Protein AF-A0A9P0G4N4-F1 (afdb_monomer)

Mean predicted aligned error: 21.41 Å

Secondary structure (DSSP, 8-state):
------------------------PPPP------PPPP-------------------------------------------------------------------------------------------PPPPP-GGGSHHHHHHHHHHHT--EE-SSSEEPPP---PPPPTT-TT-HHHHS-HHHHHHHHHHHH-TT--HHHHHHHHHHTEEEEE---SS---SS---S--EEEEE----------HHHHHHHHHHHH--SHHHHHHHHHHHHHHHHHHHHHHHHHHHHHHHHHHHHHHHSS--

Radius of gyration: 39.91 Å; Cα contacts (8 Å, |Δi|>4): 96; chains: 1; bounding box: 86×70×111 Å

Structure (mmCIF, N/CA/C/O backbone):
data_AF-A0A9P0G4N4-F1
#
_entry.id   AF-A0A9P0G4N4-F1
#
loop_
_atom_site.group_PDB
_atom_site.id
_atom_site.type_symbol
_atom_site.label_atom_id
_atom_site.label_alt_id
_atom_site.label_comp_id
_atom_site.label_asym_id
_atom_site.label_entity_id
_atom_site.label_seq_id
_atom_site.pdbx_PDB_ins_code
_atom_site.Cartn_x
_atom_site.Cartn_y
_atom_site.Cartn_z
_atom_site.occupancy
_atom_site.B_iso_or_equiv
_atom_site.auth_seq_id
_atom_site.auth_comp_id
_atom_site.auth_asym_id
_atom_site.auth_atom_id
_atom_site.pdbx_PDB_model_num
ATOM 1 N N . MET A 1 1 ? -7.295 -33.731 -65.873 1.00 42.97 1 MET A N 1
ATOM 2 C CA . MET A 1 1 ? -7.275 -33.727 -64.393 1.00 42.97 1 MET A CA 1
ATOM 3 C C .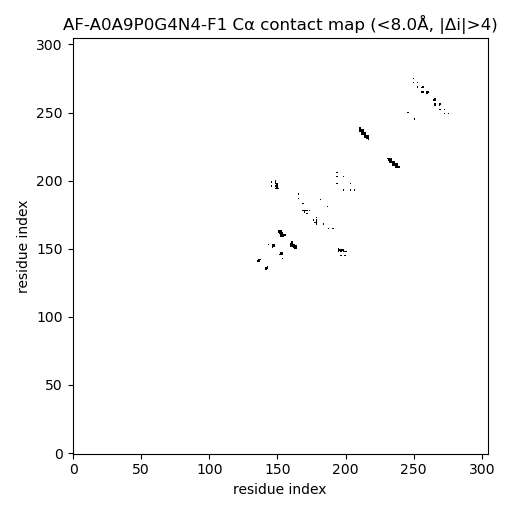 MET A 1 1 ? -7.119 -32.270 -63.968 1.00 42.97 1 MET A C 1
ATOM 5 O O . MET A 1 1 ? -6.022 -31.750 -64.030 1.00 42.97 1 MET A O 1
ATOM 9 N N . GLY A 1 2 ? -8.178 -31.469 -63.896 1.00 42.59 2 GLY A N 1
ATOM 10 C CA . GLY A 1 2 ? -9.185 -31.488 -62.834 1.00 42.59 2 GLY A CA 1
ATOM 11 C C . GLY A 1 2 ? -8.952 -30.258 -61.945 1.00 42.59 2 GLY A C 1
ATOM 12 O O . GLY A 1 2 ? -8.357 -30.377 -60.885 1.00 42.59 2 GLY A O 1
ATOM 13 N N . ILE A 1 3 ? -9.319 -29.072 -62.446 1.00 48.31 3 ILE A N 1
ATOM 14 C CA . ILE A 1 3 ? -9.167 -27.775 -61.767 1.00 48.31 3 ILE A CA 1
ATOM 15 C C . ILE A 1 3 ? -10.376 -27.585 -60.844 1.00 48.31 3 ILE A C 1
ATOM 17 O O . ILE A 1 3 ? -11.493 -27.451 -61.337 1.00 48.31 3 ILE A O 1
ATOM 21 N N . LEU A 1 4 ? -10.160 -27.543 -59.528 1.00 50.97 4 LEU A N 1
ATOM 22 C CA . LEU A 1 4 ? -11.168 -27.143 -58.544 1.00 50.97 4 LEU A CA 1
ATOM 23 C C . LEU A 1 4 ? -10.776 -25.782 -57.957 1.00 50.97 4 LEU A C 1
ATOM 25 O O . LEU A 1 4 ? -9.770 -25.650 -57.266 1.00 50.97 4 LEU A O 1
ATOM 29 N N . LYS A 1 5 ? -11.573 -24.761 -58.285 1.00 54.91 5 LYS A N 1
ATOM 30 C CA . LYS A 1 5 ? -11.596 -23.453 -57.624 1.00 54.91 5 LYS A CA 1
ATOM 31 C C . LYS A 1 5 ? -12.816 -23.443 -56.706 1.00 54.91 5 LYS A C 1
ATOM 33 O O . LYS A 1 5 ? -13.938 -23.440 -57.203 1.00 54.91 5 LYS A O 1
ATOM 38 N N . GLU A 1 6 ? -12.598 -23.440 -55.397 1.00 59.19 6 GLU A N 1
ATOM 39 C CA . GLU A 1 6 ? -13.664 -23.234 -54.415 1.00 59.19 6 GLU A CA 1
ATOM 40 C C . GLU A 1 6 ? -13.929 -21.741 -54.206 1.00 59.19 6 GLU A C 1
ATOM 42 O O . GLU A 1 6 ? -13.018 -20.927 -54.033 1.00 59.19 6 GLU A O 1
ATOM 47 N N . GLN A 1 7 ? -15.213 -21.397 -54.261 1.00 53.31 7 GLN A N 1
ATOM 48 C CA . GLN A 1 7 ? -15.768 -20.070 -54.043 1.00 53.31 7 GLN A CA 1
ATOM 49 C C . GLN A 1 7 ? -16.001 -19.849 -52.542 1.00 53.31 7 GLN A C 1
ATOM 51 O O . GLN A 1 7 ? -16.595 -20.694 -51.878 1.00 53.31 7 GLN A O 1
ATOM 56 N N . LYS A 1 8 ? -15.575 -18.698 -52.006 1.00 54.91 8 LYS A N 1
ATOM 57 C CA . LYS A 1 8 ? -15.989 -18.228 -50.676 1.00 54.91 8 LYS A CA 1
ATOM 58 C C . LYS A 1 8 ? -17.212 -17.329 -50.827 1.00 54.91 8 LYS A C 1
ATOM 60 O O . LYS A 1 8 ? -17.120 -16.243 -51.390 1.00 54.91 8 LYS A O 1
ATOM 65 N N . SER A 1 9 ? -18.339 -17.811 -50.319 1.00 52.75 9 SER A N 1
ATOM 66 C CA . SER A 1 9 ? -19.603 -17.097 -50.190 1.00 52.75 9 SER A CA 1
ATOM 67 C C . SER A 1 9 ? -19.552 -16.068 -49.058 1.00 52.75 9 SER A C 1
ATOM 69 O O . SE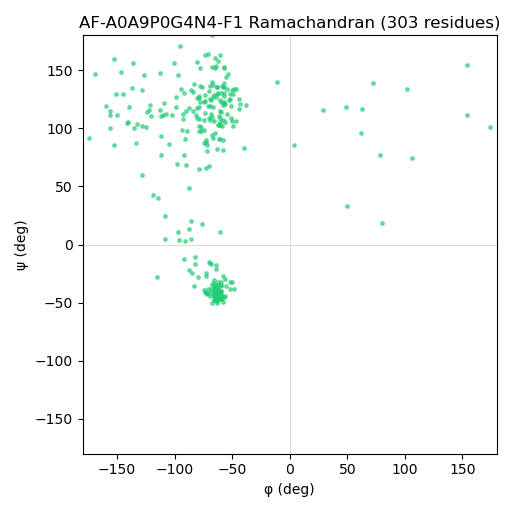R A 1 9 ? -19.208 -16.383 -47.919 1.00 52.75 9 SER A O 1
ATOM 71 N N . THR A 1 10 ? -19.930 -14.841 -49.394 1.00 41.62 10 THR A N 1
ATOM 72 C CA . THR A 1 10 ? -20.219 -13.723 -48.497 1.00 41.62 10 THR A CA 1
ATOM 73 C C . THR A 1 10 ? -21.574 -13.958 -47.824 1.00 41.62 10 THR A C 1
ATOM 75 O O . THR A 1 10 ? -22.572 -14.090 -48.526 1.00 41.62 10 THR A O 1
ATOM 78 N N . SER A 1 11 ? -21.629 -13.989 -46.490 1.00 50.62 11 SER A N 1
ATOM 79 C CA . SER A 1 11 ? -22.897 -13.947 -45.748 1.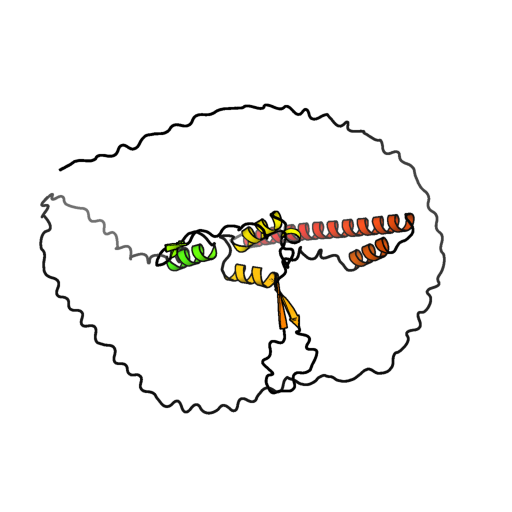00 50.62 11 SER A CA 1
ATOM 80 C C . SER A 1 11 ? -22.989 -12.622 -45.006 1.00 50.62 11 SER A C 1
ATOM 82 O O . SER A 1 11 ? -22.228 -12.356 -44.077 1.00 50.62 11 SER A O 1
ATOM 84 N N . GLN A 1 12 ? -23.903 -11.784 -45.481 1.00 46.53 12 GLN A N 1
ATOM 85 C CA . GLN A 1 12 ? -24.429 -10.615 -44.793 1.00 46.53 12 GLN A CA 1
ATOM 86 C C . GLN A 1 12 ? -25.423 -11.101 -43.734 1.00 46.53 12 GLN A C 1
ATOM 88 O O . GLN A 1 12 ? -26.254 -11.946 -44.048 1.00 46.53 12 GLN A O 1
ATOM 93 N N . ASN A 1 13 ? -25.360 -10.552 -42.522 1.00 53.34 13 ASN A N 1
ATOM 94 C CA . ASN A 1 13 ? -26.476 -10.581 -41.580 1.00 53.34 13 ASN A CA 1
ATOM 95 C C . ASN A 1 13 ? -26.796 -9.135 -41.194 1.00 53.34 13 ASN A C 1
ATOM 97 O O . ASN A 1 13 ? -25.970 -8.442 -40.599 1.00 53.34 13 ASN A O 1
ATOM 101 N N . ASN A 1 14 ? -27.989 -8.711 -41.605 1.00 52.38 14 ASN A N 1
ATOM 102 C CA . ASN A 1 14 ? -28.740 -7.597 -41.044 1.00 52.38 14 ASN A CA 1
ATOM 103 C C . ASN A 1 14 ? -29.449 -8.070 -39.767 1.00 52.38 14 ASN A C 1
ATOM 105 O O . ASN A 1 14 ? -29.676 -9.270 -39.631 1.00 52.38 14 ASN A O 1
ATOM 109 N N . ASP A 1 15 ? -29.770 -7.122 -38.881 1.00 44.75 15 ASP A N 1
ATOM 110 C CA . ASP A 1 15 ? -30.985 -7.016 -38.037 1.00 44.75 15 ASP A CA 1
ATOM 111 C C . ASP A 1 15 ? -30.619 -6.186 -36.788 1.00 44.75 15 ASP A C 1
ATOM 113 O O . ASP A 1 15 ? -29.673 -6.520 -36.081 1.00 44.75 15 ASP A O 1
ATOM 117 N N . LEU A 1 16 ? -31.111 -4.959 -36.571 1.00 45.91 16 LEU A N 1
ATOM 118 C CA . LEU A 1 16 ? -32.474 -4.412 -36.399 1.00 45.91 16 LEU A CA 1
ATOM 119 C C . LEU A 1 16 ? -32.778 -4.137 -34.910 1.00 45.91 16 LEU A C 1
ATOM 121 O O . LEU A 1 16 ? -32.601 -5.004 -34.063 1.00 45.91 16 LEU A O 1
ATOM 125 N N . HIS A 1 17 ? -33.335 -2.937 -34.670 1.00 41.19 17 HIS A N 1
ATOM 126 C CA . HIS A 1 17 ? -34.017 -2.436 -33.458 1.00 41.19 17 HIS A CA 1
ATOM 127 C C . HIS A 1 17 ? -33.148 -2.122 -32.215 1.00 41.19 17 HIS A C 1
ATOM 129 O O . HIS A 1 17 ? -32.238 -2.857 -31.875 1.00 41.19 17 HIS A O 1
ATOM 135 N N . SER A 1 18 ? -33.354 -1.042 -31.449 1.00 47.31 18 SER A N 1
ATOM 136 C CA . SER A 1 18 ? -34.407 -0.012 -31.411 1.00 47.31 18 SER A CA 1
ATOM 137 C C . SER A 1 18 ? -33.986 1.142 -30.486 1.00 47.31 18 SER A C 1
ATOM 139 O O . SER A 1 18 ? -33.361 0.915 -29.453 1.00 47.31 18 SER A O 1
ATOM 141 N N . ASN A 1 19 ? -34.405 2.362 -30.836 1.00 46.66 19 ASN A N 1
ATOM 142 C CA . ASN A 1 19 ? -34.388 3.559 -29.992 1.00 46.66 19 ASN A CA 1
ATOM 143 C C . ASN A 1 19 ? -35.288 3.398 -28.757 1.00 46.66 19 ASN A C 1
ATOM 145 O O . ASN A 1 19 ? -36.449 3.020 -28.907 1.00 46.66 19 ASN A O 1
ATOM 149 N N . ILE A 1 20 ? -34.800 3.798 -27.579 1.00 49.06 20 ILE A N 1
ATOM 150 C CA . ILE A 1 20 ? -35.637 4.170 -26.430 1.00 49.06 20 ILE A CA 1
ATOM 151 C C . ILE A 1 20 ? -35.103 5.490 -25.867 1.00 49.06 20 ILE A C 1
ATOM 153 O O . ILE A 1 20 ? -34.067 5.544 -25.211 1.00 49.06 20 ILE A O 1
ATOM 157 N N . THR A 1 21 ? -35.828 6.562 -26.168 1.00 49.22 21 THR A N 1
ATOM 158 C CA . THR A 1 21 ? -35.802 7.845 -25.462 1.00 49.22 21 THR A CA 1
ATOM 159 C C . THR A 1 21 ? -36.636 7.714 -24.190 1.00 49.22 21 THR A C 1
ATOM 161 O O . THR A 1 21 ? -37.794 7.304 -24.270 1.00 49.22 21 THR A O 1
ATOM 164 N N . GLY A 1 22 ? -36.078 8.079 -23.037 1.00 42.53 22 GLY A N 1
ATOM 165 C CA . GLY A 1 22 ? -36.782 8.083 -21.756 1.00 42.53 22 GLY A CA 1
ATOM 166 C C . GLY A 1 22 ? -36.378 9.292 -20.925 1.00 42.53 22 GLY A C 1
ATOM 167 O O . GLY A 1 22 ? -35.273 9.333 -20.391 1.00 42.53 22 GLY A O 1
ATOM 168 N N . ASN A 1 23 ? -37.286 10.265 -20.871 1.00 48.84 23 ASN A N 1
ATOM 169 C CA . ASN A 1 23 ? -37.286 11.420 -19.980 1.00 48.84 23 ASN A CA 1
ATOM 170 C C . ASN A 1 23 ? -37.195 10.978 -18.515 1.00 48.84 23 ASN A C 1
ATOM 172 O O . ASN A 1 23 ? -37.842 10.003 -18.146 1.00 48.84 23 ASN A O 1
ATOM 176 N N . ASN A 1 24 ? -36.484 11.740 -17.685 1.00 53.00 24 ASN A N 1
ATOM 177 C CA . ASN A 1 24 ? -36.757 11.799 -16.253 1.00 53.00 24 ASN A CA 1
ATOM 178 C C . ASN A 1 24 ? -36.600 13.242 -15.777 1.00 53.00 24 ASN A C 1
ATOM 180 O O . ASN A 1 24 ? -35.494 13.774 -15.671 1.00 53.00 24 ASN A O 1
ATOM 184 N N . ASP A 1 25 ? -37.763 13.838 -15.541 1.00 46.22 25 ASP A N 1
ATOM 185 C CA . ASP A 1 25 ? -37.997 15.077 -14.824 1.00 46.22 25 ASP A CA 1
ATOM 186 C C . ASP A 1 25 ? -37.420 14.995 -13.402 1.00 46.22 25 ASP A C 1
ATOM 188 O O . ASP A 1 25 ? -37.671 14.041 -12.662 1.00 46.22 25 ASP A O 1
ATOM 192 N N . VAL A 1 26 ? -36.646 16.009 -13.017 1.00 54.41 26 VAL A N 1
ATOM 193 C CA . VAL A 1 26 ? -36.155 16.202 -11.648 1.00 54.41 26 VAL A CA 1
ATOM 194 C C . VAL A 1 26 ? -37.065 17.230 -10.972 1.00 54.41 26 VAL A C 1
ATOM 196 O O . VAL A 1 26 ? -37.122 18.363 -11.453 1.00 54.41 26 VAL A O 1
ATOM 199 N N . PRO A 1 27 ? -37.775 16.890 -9.882 1.00 60.56 27 PRO A N 1
ATOM 200 C CA . PRO A 1 27 ? -38.545 17.873 -9.137 1.00 60.56 27 PRO A CA 1
ATOM 201 C C . PRO A 1 27 ? -37.650 18.729 -8.230 1.00 60.56 27 PRO A C 1
ATOM 203 O O . PRO A 1 27 ? -36.755 18.241 -7.536 1.00 60.56 27 PRO A O 1
ATOM 206 N N . GLU A 1 28 ? -37.945 20.026 -8.256 1.00 52.41 28 GLU A N 1
ATOM 207 C CA . GLU A 1 28 ? -37.418 21.088 -7.407 1.00 52.41 28 GLU A CA 1
ATOM 208 C C . GLU A 1 28 ? -37.683 20.795 -5.923 1.00 52.41 28 GLU A C 1
ATOM 210 O O . GLU A 1 28 ? -38.832 20.705 -5.489 1.00 52.41 28 GLU A O 1
ATOM 215 N N . ASN A 1 29 ? -36.620 20.695 -5.120 1.00 51.59 29 ASN A N 1
ATOM 216 C CA . ASN A 1 29 ? -36.743 20.700 -3.666 1.00 51.59 29 ASN A CA 1
ATOM 217 C C . ASN A 1 29 ? -36.585 22.124 -3.132 1.00 51.59 29 ASN A C 1
ATOM 219 O O . ASN A 1 29 ? -35.501 22.708 -3.112 1.00 51.59 29 ASN A O 1
ATOM 223 N N . HIS A 1 30 ? -37.734 22.638 -2.704 1.00 47.22 30 HIS A N 1
ATOM 224 C CA . HIS A 1 30 ? -37.970 23.824 -1.899 1.00 47.22 30 HIS A CA 1
ATOM 225 C C . HIS A 1 30 ? -36.918 24.027 -0.794 1.00 47.22 30 HIS A C 1
ATOM 227 O O . HIS A 1 30 ? -36.786 23.222 0.128 1.00 47.22 30 HIS A O 1
ATOM 233 N N . ILE A 1 31 ? -36.231 25.167 -0.851 1.00 43.56 31 ILE A N 1
ATOM 234 C CA . ILE A 1 31 ? -35.406 25.699 0.235 1.00 43.56 31 ILE A CA 1
ATOM 235 C C . ILE A 1 31 ? -36.355 26.264 1.299 1.00 43.56 31 ILE A C 1
ATOM 237 O O . ILE A 1 31 ? -36.985 27.303 1.095 1.00 43.56 31 ILE A O 1
ATOM 241 N N . PHE A 1 32 ? -36.476 25.572 2.432 1.00 42.81 32 PHE A N 1
ATOM 242 C CA . PHE A 1 32 ? -37.113 26.111 3.631 1.00 42.81 32 PHE A CA 1
ATOM 243 C C . PHE A 1 32 ? -36.101 26.997 4.364 1.00 42.81 32 PHE A C 1
ATOM 245 O O . PHE A 1 32 ? -35.124 26.521 4.938 1.00 42.81 32 PHE A O 1
ATOM 252 N N . VAL A 1 33 ? -36.338 28.306 4.314 1.00 47.03 33 VAL A N 1
ATOM 253 C CA . VAL A 1 33 ? -35.672 29.305 5.151 1.00 47.03 33 VAL A CA 1
ATOM 254 C C . VAL A 1 33 ? -36.343 29.254 6.521 1.00 47.03 33 VAL A C 1
ATOM 256 O O . VAL A 1 33 ? -37.488 29.679 6.660 1.00 47.03 33 VAL A O 1
ATOM 259 N N . ALA A 1 34 ? -35.651 28.716 7.525 1.00 43.19 34 ALA A N 1
ATOM 260 C CA . ALA A 1 34 ? -36.061 28.818 8.919 1.00 43.19 34 ALA A CA 1
ATOM 261 C C . ALA A 1 34 ? -35.127 29.791 9.647 1.00 43.19 34 ALA A C 1
ATOM 263 O O . ALA A 1 34 ? -33.929 29.566 9.803 1.00 43.19 34 ALA A O 1
ATOM 264 N N . THR A 1 35 ? -35.732 30.906 10.030 1.00 48.47 35 THR A N 1
ATOM 265 C CA . THR A 1 35 ? -35.270 31.972 10.915 1.00 48.47 35 THR A CA 1
ATOM 266 C C . THR A 1 35 ? -34.695 31.447 12.233 1.00 48.47 35 THR A C 1
ATOM 268 O O . THR A 1 35 ? -35.361 30.693 12.941 1.00 48.47 35 THR A O 1
ATOM 271 N N . ILE A 1 36 ? -33.491 31.905 12.584 1.00 49.88 36 ILE A N 1
ATOM 272 C CA . ILE A 1 36 ? -32.910 31.788 13.927 1.00 49.88 36 ILE A CA 1
ATOM 273 C C . ILE A 1 36 ? -33.515 32.902 14.787 1.00 49.88 36 ILE A C 1
ATOM 275 O O . ILE A 1 36 ? -33.329 34.078 14.481 1.00 49.88 36 ILE A O 1
ATOM 279 N N . ASN A 1 37 ? -34.238 32.518 15.839 1.00 57.03 37 ASN A N 1
ATOM 280 C CA . ASN A 1 37 ? -34.607 33.402 16.940 1.00 57.03 37 ASN A CA 1
ATOM 281 C C . ASN A 1 37 ? -33.541 33.312 18.036 1.00 57.03 37 ASN A C 1
ATOM 283 O O . ASN A 1 37 ? -33.172 32.221 18.471 1.00 57.03 37 ASN A O 1
ATOM 287 N N . GLU A 1 38 ? -33.091 34.485 18.467 1.00 60.00 38 GLU A N 1
ATOM 288 C CA . GLU A 1 38 ? -32.374 34.750 19.710 1.00 60.00 38 GLU A CA 1
ATOM 289 C C . GLU A 1 38 ? -33.208 34.310 20.916 1.00 60.00 38 GLU A C 1
ATOM 291 O O . GLU A 1 38 ? -34.382 34.662 20.982 1.00 60.00 38 GLU A O 1
ATOM 296 N N . LEU A 1 39 ? -32.588 33.637 21.891 1.00 57.19 39 LEU A N 1
ATOM 297 C CA . LEU A 1 39 ? -32.902 33.817 23.311 1.00 57.19 39 LEU A CA 1
ATOM 298 C C . LEU A 1 39 ? -31.655 33.555 24.175 1.00 57.19 39 LEU A C 1
ATOM 300 O O . LEU A 1 39 ? -31.121 32.452 24.261 1.00 57.19 39 LEU A O 1
ATOM 304 N N . GLU A 1 40 ? -31.221 34.671 24.745 1.00 55.94 40 GLU A N 1
ATOM 305 C CA . GLU A 1 40 ? -30.525 34.958 25.999 1.00 55.94 40 GLU A CA 1
ATOM 306 C C . GLU A 1 40 ? -30.378 33.862 27.081 1.00 55.94 40 GLU A C 1
ATOM 308 O O . GLU A 1 40 ? -31.322 33.173 27.453 1.00 55.94 40 GLU A O 1
ATOM 313 N N . ASN A 1 41 ? -29.170 33.869 27.664 1.00 53.91 41 ASN A N 1
ATOM 314 C CA . ASN A 1 41 ? -28.815 33.862 29.094 1.00 53.91 41 ASN A CA 1
ATOM 315 C C . ASN A 1 41 ? -29.470 32.844 30.049 1.00 53.91 41 ASN A C 1
ATOM 317 O O . ASN A 1 41 ? -30.629 32.979 30.432 1.00 53.91 41 ASN A O 1
ATOM 321 N N . ASN A 1 42 ? -28.632 31.988 30.648 1.00 51.72 42 ASN A N 1
ATOM 322 C CA . ASN A 1 42 ? -28.548 31.937 32.111 1.00 51.72 42 ASN A CA 1
ATOM 323 C C . ASN A 1 42 ? -27.240 31.299 32.599 1.00 51.72 42 ASN A C 1
ATOM 325 O O . ASN A 1 42 ? -26.946 30.135 32.330 1.00 51.72 42 ASN A O 1
ATOM 329 N N . GLU A 1 43 ? -26.480 32.099 33.344 1.00 54.81 43 GLU A N 1
ATOM 330 C CA . GLU A 1 43 ? -25.448 31.667 34.279 1.00 54.81 43 GLU A CA 1
ATOM 331 C C . GLU A 1 43 ? -26.091 30.845 35.402 1.00 54.81 43 GLU A C 1
ATOM 333 O O . GLU A 1 43 ? -27.080 31.280 35.990 1.00 54.81 43 GLU A O 1
ATOM 338 N N . LEU A 1 44 ? -25.490 29.716 35.782 1.00 47.62 44 LEU A N 1
ATOM 339 C CA . LEU A 1 44 ? -25.552 29.279 37.175 1.00 47.62 44 LEU A CA 1
ATOM 340 C C . LEU A 1 44 ? -24.385 28.354 37.522 1.00 47.62 44 LEU A C 1
ATOM 342 O O . LEU A 1 44 ? -24.247 27.244 37.014 1.00 47.62 44 LEU A O 1
ATOM 346 N N . ASN A 1 45 ? -23.554 28.875 38.420 1.00 49.12 45 ASN A N 1
ATOM 347 C CA . ASN A 1 45 ? -22.565 28.157 39.205 1.00 49.12 45 ASN A CA 1
ATOM 348 C C . ASN A 1 45 ? -23.228 27.041 40.025 1.00 49.12 45 ASN A C 1
ATOM 350 O O . ASN A 1 45 ? -24.224 27.296 40.699 1.00 49.12 45 ASN A O 1
ATOM 354 N N . SER A 1 46 ? -22.595 25.870 40.104 1.00 45.97 46 SER A N 1
ATOM 355 C CA . SER A 1 46 ? -22.621 25.079 41.338 1.00 45.97 46 SER A CA 1
ATOM 356 C C . SER A 1 46 ? -21.420 24.140 41.418 1.00 45.97 46 SER A C 1
ATOM 358 O O . SER A 1 46 ? -21.308 23.163 40.678 1.00 45.97 46 SER A O 1
ATOM 360 N N . GLU A 1 47 ? -20.545 24.469 42.360 1.00 49.12 47 GLU A N 1
ATOM 361 C CA . GLU A 1 47 ? -19.547 23.606 42.978 1.00 49.12 47 GLU A CA 1
ATOM 362 C C . GLU A 1 47 ? -20.200 22.340 43.558 1.00 49.12 47 GLU A C 1
ATOM 364 O O . GLU A 1 47 ? -21.191 22.444 44.271 1.00 49.12 47 GLU A O 1
ATOM 369 N N . THR A 1 48 ? -19.617 21.164 43.311 1.00 43.38 48 THR A N 1
ATOM 370 C CA . THR A 1 48 ? -19.616 19.998 44.225 1.00 43.38 48 THR A CA 1
ATOM 371 C C . THR A 1 48 ? -18.399 19.136 43.860 1.00 43.38 48 THR A C 1
ATOM 373 O O . THR A 1 48 ? -18.262 18.668 42.736 1.00 43.38 48 THR A O 1
ATOM 376 N N . SER A 1 49 ? -17.317 19.253 44.630 1.00 41.88 49 SER A N 1
ATOM 377 C CA . SER A 1 49 ? -16.901 18.350 45.716 1.00 41.88 49 SER A CA 1
ATOM 378 C C . SER A 1 49 ? -16.601 16.907 45.287 1.00 41.88 49 SER A C 1
ATOM 380 O O . SER A 1 49 ? -17.483 16.059 45.205 1.00 41.88 49 SER A O 1
ATOM 382 N N . GLU A 1 50 ? -15.307 16.673 45.061 1.00 45.94 50 GLU A N 1
ATOM 383 C CA . GLU A 1 50 ? -14.493 15.602 45.651 1.00 45.94 50 GLU A CA 1
ATOM 384 C C . GLU A 1 50 ? -15.207 14.303 46.052 1.00 45.94 50 GLU A C 1
ATOM 386 O O . GLU A 1 50 ? -15.960 14.262 47.019 1.00 45.94 50 GLU A O 1
ATOM 391 N N . THR A 1 51 ? -14.843 13.199 45.394 1.00 44.31 51 THR A N 1
ATOM 392 C CA . THR A 1 51 ? -14.423 11.950 46.064 1.00 44.31 51 THR A CA 1
ATOM 393 C C . THR A 1 51 ? -13.942 10.936 45.023 1.00 44.31 51 THR A C 1
ATOM 395 O O . THR A 1 51 ? -14.704 10.152 44.468 1.00 44.31 51 THR A O 1
ATOM 398 N N . THR A 1 52 ? -12.639 10.937 44.744 1.00 47.19 52 THR A N 1
ATOM 399 C CA . THR A 1 52 ? -11.988 9.861 43.984 1.00 47.19 52 THR A CA 1
ATOM 400 C C . THR A 1 52 ? -11.759 8.650 44.896 1.00 47.19 52 THR A C 1
ATOM 402 O O . THR A 1 52 ? -11.060 8.794 45.906 1.00 47.19 52 THR A O 1
ATOM 405 N N . PRO A 1 53 ? -12.276 7.450 44.579 1.00 54.50 53 PRO A N 1
ATOM 406 C CA . PRO A 1 53 ? -11.908 6.248 45.308 1.00 54.50 53 PRO A CA 1
ATOM 407 C C . PRO A 1 53 ? -10.465 5.858 44.963 1.00 54.50 53 PRO A C 1
ATOM 409 O O . PRO A 1 53 ? -10.120 5.578 43.816 1.00 54.50 53 PRO A O 1
ATOM 412 N N . VAL A 1 54 ? -9.618 5.846 45.990 1.00 46.78 54 VAL A N 1
ATOM 413 C CA . VAL A 1 54 ? -8.245 5.336 45.958 1.00 46.78 54 VAL A CA 1
ATOM 414 C C . VAL A 1 54 ? -8.287 3.848 45.597 1.00 46.78 54 VAL A C 1
ATOM 416 O O . VAL A 1 54 ? -8.607 3.001 46.434 1.00 46.78 54 VAL A O 1
ATOM 419 N N . LEU A 1 55 ? -7.968 3.521 44.344 1.00 42.78 55 LEU A N 1
ATOM 420 C CA . LEU A 1 55 ? -7.707 2.148 43.921 1.00 42.78 55 LEU A CA 1
ATOM 421 C C . LEU A 1 55 ? -6.419 1.675 44.598 1.00 42.78 55 LEU A C 1
ATOM 423 O O . LEU A 1 55 ? -5.321 2.139 44.291 1.00 42.78 55 LEU A O 1
ATOM 427 N N . LYS A 1 56 ? -6.571 0.749 45.550 1.00 48.69 56 LYS A N 1
ATOM 428 C CA . LYS A 1 56 ? -5.465 -0.006 46.140 1.00 48.69 56 LYS A CA 1
ATOM 429 C C . LYS A 1 56 ? -4.729 -0.750 45.030 1.00 48.69 56 LYS A C 1
ATOM 431 O O . LYS A 1 56 ? -5.226 -1.742 44.502 1.00 48.69 56 LYS A O 1
ATOM 436 N N . LEU A 1 57 ? -3.537 -0.256 44.718 1.00 44.91 57 LEU A N 1
ATOM 437 C CA . LEU A 1 57 ? -2.532 -0.936 43.922 1.00 44.91 57 LEU A CA 1
ATOM 438 C C . LEU A 1 57 ? -2.161 -2.236 44.652 1.00 44.91 57 LEU A C 1
ATOM 440 O O . LEU A 1 57 ? -1.580 -2.213 45.735 1.00 44.91 57 LEU A O 1
ATOM 444 N N . ILE A 1 58 ? -2.585 -3.369 44.099 1.00 50.16 58 ILE A N 1
ATOM 445 C CA . ILE A 1 58 ? -2.168 -4.691 44.563 1.00 50.16 58 ILE A CA 1
ATOM 446 C C . ILE A 1 58 ? -0.769 -4.916 43.990 1.00 50.16 58 ILE A C 1
ATOM 448 O O . ILE A 1 58 ? -0.613 -5.200 42.804 1.00 50.16 58 ILE A O 1
ATOM 452 N N . GLU A 1 59 ? 0.250 -4.743 44.829 1.00 53.09 59 GLU A N 1
ATOM 453 C CA . GLU A 1 59 ? 1.628 -5.126 44.523 1.00 53.09 59 GLU A CA 1
ATOM 454 C C . GLU A 1 59 ? 1.701 -6.653 44.390 1.00 53.09 59 GLU A C 1
ATOM 456 O O . GLU A 1 59 ? 1.612 -7.390 45.374 1.00 53.09 59 GLU A O 1
ATOM 461 N N . LEU A 1 60 ? 1.828 -7.140 43.153 1.00 58.97 60 LEU A N 1
ATOM 462 C CA . LEU A 1 60 ? 2.165 -8.532 42.870 1.00 58.97 60 LEU A CA 1
ATOM 463 C C . LEU A 1 60 ? 3.678 -8.718 43.070 1.00 58.97 60 LEU A C 1
ATOM 465 O O . LEU A 1 60 ? 4.460 -8.096 42.347 1.00 58.97 60 LEU A O 1
ATOM 469 N N . PRO A 1 61 ? 4.124 -9.567 44.011 1.00 54.44 61 PRO A N 1
ATOM 470 C CA . PRO A 1 61 ? 5.541 -9.790 44.226 1.00 54.44 61 PRO A CA 1
ATOM 471 C C . PRO A 1 61 ? 6.109 -10.747 43.169 1.00 54.44 61 PRO A C 1
ATOM 473 O O . PRO A 1 61 ? 5.658 -11.882 43.030 1.00 54.44 61 PRO A O 1
ATOM 476 N N . GLY A 1 62 ? 7.165 -10.298 42.488 1.00 53.03 62 GLY A N 1
ATOM 477 C CA . GLY A 1 62 ? 8.257 -11.160 42.035 1.00 53.03 62 GLY A CA 1
ATOM 478 C C . GLY A 1 62 ? 8.008 -12.014 40.792 1.00 53.03 62 GLY A C 1
ATOM 479 O O . GLY A 1 62 ? 7.906 -13.235 40.883 1.00 53.03 62 GLY A O 1
ATOM 480 N N . ILE A 1 63 ? 8.071 -11.392 39.612 1.00 50.53 63 ILE A N 1
ATOM 481 C CA . ILE A 1 63 ? 8.517 -12.075 38.385 1.00 50.53 63 ILE A CA 1
ATOM 482 C C . ILE A 1 63 ? 9.617 -11.223 37.740 1.00 50.53 63 ILE A C 1
ATOM 484 O O . ILE A 1 63 ? 9.513 -10.764 36.610 1.00 50.53 63 ILE A O 1
ATOM 488 N N . GLU A 1 64 ? 10.695 -11.009 38.488 1.00 56.97 64 GLU A N 1
ATOM 489 C CA . GLU A 1 64 ? 12.007 -10.761 37.896 1.00 56.97 64 GLU A CA 1
ATOM 490 C C . GLU A 1 64 ? 12.662 -12.128 37.711 1.00 56.97 64 GLU A C 1
ATOM 492 O O . GLU A 1 64 ? 13.165 -12.748 38.648 1.00 56.97 64 GLU A O 1
ATOM 497 N N . LYS A 1 65 ? 12.558 -12.657 36.494 1.00 50.41 65 LYS A N 1
ATOM 498 C CA . LYS A 1 65 ? 13.456 -13.701 36.010 1.00 50.41 65 LYS A CA 1
ATOM 499 C C . LYS A 1 65 ? 13.903 -13.313 34.618 1.00 50.41 65 LYS A C 1
ATOM 501 O O . LYS A 1 65 ? 13.269 -13.678 33.631 1.00 50.41 65 LYS A O 1
ATOM 506 N N . ASP A 1 66 ? 14.979 -12.541 34.592 1.00 50.66 66 ASP A N 1
ATOM 507 C CA . ASP A 1 66 ? 16.156 -12.738 33.749 1.00 50.66 66 ASP A CA 1
ATOM 508 C C . ASP A 1 66 ? 16.008 -13.915 32.776 1.00 50.66 66 ASP A C 1
ATOM 510 O O . ASP A 1 66 ? 16.402 -15.052 33.046 1.00 50.66 66 ASP A O 1
ATOM 514 N N . PHE A 1 67 ? 15.409 -13.642 31.623 1.00 48.56 67 PHE A N 1
ATOM 515 C CA . PHE A 1 67 ? 15.468 -14.523 30.462 1.00 48.56 67 PHE A CA 1
ATOM 516 C C . PHE A 1 67 ? 16.141 -13.792 29.305 1.00 48.56 67 PHE A C 1
ATOM 518 O O . PHE A 1 67 ? 15.748 -13.895 28.146 1.00 48.56 67 PHE A O 1
ATOM 525 N N . GLU A 1 68 ? 17.217 -13.074 29.623 1.00 54.41 68 GLU A N 1
ATOM 526 C CA . GLU A 1 68 ? 18.199 -12.624 28.646 1.00 54.41 68 GLU A CA 1
ATOM 527 C C . GLU A 1 68 ? 19.116 -13.812 28.315 1.00 54.41 68 GLU A C 1
ATOM 529 O O . GLU A 1 68 ? 20.295 -13.877 28.658 1.00 54.41 68 GLU A O 1
ATOM 534 N N . ALA A 1 69 ? 18.518 -14.839 27.700 1.00 51.50 69 ALA A N 1
ATOM 535 C CA . ALA A 1 69 ? 19.240 -15.970 27.143 1.00 51.50 69 ALA A CA 1
ATOM 536 C C . ALA A 1 69 ? 19.962 -15.495 25.881 1.00 51.50 69 ALA A C 1
ATOM 538 O O . ALA A 1 69 ? 19.445 -15.516 24.763 1.00 51.50 69 ALA A O 1
ATOM 539 N N . ASP A 1 70 ? 21.176 -15.044 26.145 1.00 49.41 70 ASP A N 1
ATOM 540 C CA . ASP A 1 70 ? 22.274 -14.682 25.276 1.00 49.41 70 ASP A CA 1
ATOM 541 C C . ASP A 1 70 ? 22.440 -15.643 24.075 1.00 49.41 70 ASP A C 1
ATOM 543 O O . ASP A 1 70 ? 23.227 -16.590 24.070 1.00 49.41 70 ASP A O 1
ATOM 547 N N . CYS A 1 71 ? 21.659 -15.411 23.015 1.00 44.22 71 CYS A N 1
ATOM 548 C CA . CYS A 1 71 ? 21.805 -16.074 21.714 1.00 44.22 71 CYS A CA 1
ATOM 549 C C . CYS A 1 71 ? 22.804 -15.337 20.806 1.00 44.22 71 CYS A C 1
ATOM 551 O O . CYS A 1 71 ? 22.851 -15.584 19.601 1.00 44.22 71 CYS A O 1
ATOM 553 N N . ARG A 1 72 ? 23.592 -14.411 21.365 1.00 51.41 72 ARG A N 1
ATOM 554 C CA . ARG A 1 72 ? 24.523 -13.555 20.632 1.00 51.41 72 ARG A CA 1
ATOM 555 C C . ARG A 1 72 ? 25.974 -13.851 20.992 1.00 51.41 72 ARG A C 1
ATOM 557 O O . ARG A 1 72 ? 26.788 -12.940 21.034 1.00 51.41 72 ARG A O 1
ATOM 564 N N . LYS A 1 73 ? 26.347 -15.124 21.153 1.00 48.00 73 LYS A N 1
ATOM 565 C CA . LYS A 1 73 ? 27.766 -15.477 21.022 1.00 48.00 73 LYS A CA 1
ATOM 566 C C . LYS A 1 73 ? 28.156 -15.292 19.553 1.00 48.00 73 LYS A C 1
ATOM 568 O O . LYS A 1 73 ? 27.629 -16.024 18.709 1.00 48.00 73 LYS A O 1
ATOM 573 N N . PRO A 1 74 ? 29.017 -14.316 19.209 1.00 47.78 74 PRO A N 1
ATOM 574 C CA . PRO A 1 74 ? 29.575 -14.242 17.873 1.00 47.78 74 PRO A CA 1
ATOM 575 C C . PRO A 1 74 ? 30.339 -15.545 17.682 1.00 47.78 74 PRO A C 1
ATOM 577 O O . PRO A 1 74 ? 31.178 -15.899 18.510 1.00 47.78 74 PRO A O 1
ATOM 580 N N . TYR A 1 75 ? 30.016 -16.295 16.635 1.00 52.50 75 TYR A N 1
ATOM 581 C CA . TYR A 1 75 ? 30.898 -17.370 16.225 1.00 52.50 75 TYR A CA 1
ATOM 582 C C . TYR A 1 75 ? 32.227 -16.699 15.854 1.00 52.50 75 TYR A C 1
ATOM 584 O O . TYR A 1 75 ? 32.309 -15.910 14.911 1.00 52.50 75 TYR A O 1
ATOM 592 N N . GLU A 1 76 ? 33.255 -16.928 16.664 1.00 53.97 76 GLU A N 1
ATOM 593 C CA . GLU A 1 76 ? 34.623 -16.604 16.300 1.00 53.97 76 GLU A CA 1
ATOM 594 C C . GLU A 1 76 ? 34.957 -17.518 15.122 1.00 53.97 76 GLU A C 1
ATOM 596 O O . GLU A 1 76 ? 35.233 -18.708 15.272 1.00 53.97 76 GLU A O 1
ATOM 601 N N . TYR A 1 77 ? 34.803 -16.988 13.909 1.00 56.09 77 TYR A N 1
ATOM 602 C CA . TYR A 1 77 ? 35.287 -17.652 12.714 1.00 56.09 77 TYR A CA 1
ATOM 603 C C . TYR A 1 77 ? 36.807 -17.643 12.803 1.00 56.09 77 TYR A C 1
ATOM 605 O O . TYR A 1 77 ? 37.455 -16.664 12.425 1.00 56.09 77 TYR A O 1
ATOM 613 N N . GLU A 1 78 ? 37.381 -18.726 13.325 1.00 59.47 78 GLU A N 1
ATOM 614 C CA . GLU A 1 78 ? 38.783 -19.027 13.098 1.00 59.47 78 GLU A CA 1
ATOM 615 C C . GLU A 1 78 ? 39.009 -18.952 11.593 1.00 59.47 78 GLU A C 1
ATOM 617 O O . GLU A 1 78 ? 38.514 -19.765 10.807 1.00 59.47 78 GLU A O 1
ATOM 622 N N . LYS A 1 79 ? 39.717 -17.895 11.199 1.00 50.78 79 LYS A N 1
ATOM 623 C CA . LYS A 1 79 ? 40.119 -17.592 9.838 1.00 50.78 79 LYS A CA 1
ATOM 624 C C . LYS A 1 79 ? 41.039 -18.717 9.380 1.00 50.78 79 LYS A C 1
ATOM 626 O O . LYS A 1 79 ? 42.261 -18.594 9.441 1.00 50.78 79 LYS A O 1
ATOM 631 N N . LYS A 1 80 ? 40.453 -19.835 8.942 1.00 49.19 80 LYS A N 1
ATOM 632 C CA . LYS A 1 80 ? 41.168 -20.881 8.224 1.00 49.19 80 LYS A CA 1
ATOM 633 C C . LYS A 1 80 ? 41.834 -20.189 7.046 1.00 49.19 80 LYS A C 1
ATOM 635 O O . LYS A 1 80 ? 41.162 -19.641 6.173 1.00 49.19 80 LYS A O 1
ATOM 640 N N . LYS A 1 81 ? 43.167 -20.141 7.094 1.00 48.34 81 LYS A N 1
ATOM 641 C CA . LYS A 1 81 ? 44.025 -19.816 5.959 1.00 48.34 81 LYS A CA 1
ATOM 642 C C . LYS A 1 81 ? 43.554 -20.698 4.808 1.00 48.34 81 LYS A C 1
ATOM 644 O O . LYS A 1 81 ? 43.840 -21.891 4.798 1.00 48.34 81 LYS A O 1
ATOM 649 N N . ASN A 1 82 ? 42.800 -20.115 3.881 1.00 44.69 82 ASN A N 1
ATOM 650 C CA . ASN A 1 82 ? 42.616 -20.697 2.567 1.00 44.69 82 ASN A CA 1
ATOM 651 C C . ASN A 1 82 ? 44.007 -20.743 1.947 1.00 44.69 82 ASN A C 1
ATOM 653 O O . ASN A 1 82 ? 44.56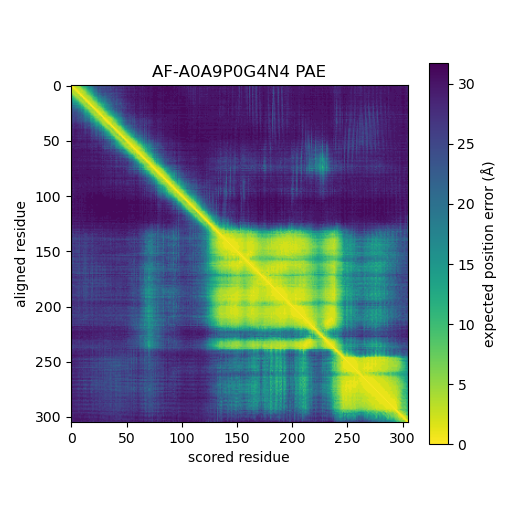5 -19.717 1.560 1.00 44.69 82 ASN A O 1
ATOM 657 N N . TYR A 1 83 ? 44.576 -21.943 1.955 1.00 53.16 83 TYR A N 1
ATOM 658 C CA . TYR A 1 83 ? 45.590 -22.359 1.011 1.00 53.16 83 TYR A CA 1
ATOM 659 C C . TYR A 1 83 ? 44.900 -22.260 -0.354 1.00 53.16 83 TYR A C 1
ATOM 661 O O . TYR A 1 83 ? 44.121 -23.127 -0.740 1.00 53.16 83 TYR A O 1
ATOM 669 N N . PHE A 1 84 ? 45.027 -21.093 -0.980 1.00 48.12 84 PHE A N 1
ATOM 670 C CA . PHE A 1 84 ? 44.646 -20.884 -2.364 1.00 48.12 84 PHE A CA 1
ATOM 671 C C . PHE A 1 84 ? 45.729 -21.619 -3.151 1.00 48.12 84 PHE A C 1
ATOM 673 O O . PHE A 1 84 ? 46.806 -21.082 -3.380 1.00 48.12 84 PHE A O 1
ATOM 680 N N . GLU A 1 85 ? 45.510 -22.911 -3.389 1.00 52.62 85 GLU A N 1
ATOM 681 C CA . GLU A 1 85 ? 46.254 -23.626 -4.417 1.00 52.62 85 GLU A CA 1
ATOM 682 C C . GLU A 1 85 ? 45.933 -22.925 -5.731 1.00 52.62 85 GLU A C 1
ATOM 684 O O . GLU A 1 85 ? 44.777 -22.866 -6.155 1.00 52.62 85 GLU A O 1
ATOM 689 N N . ASP A 1 86 ? 46.965 -22.319 -6.305 1.00 54.56 86 ASP A N 1
ATOM 690 C CA . ASP A 1 86 ? 46.962 -21.692 -7.614 1.00 54.56 86 ASP A CA 1
ATOM 691 C C . ASP A 1 86 ? 46.558 -22.734 -8.669 1.00 54.56 86 ASP A C 1
ATOM 693 O O . ASP A 1 86 ? 47.389 -23.454 -9.222 1.00 54.56 86 ASP A O 1
ATOM 697 N N . SER A 1 87 ? 45.255 -22.844 -8.929 1.00 55.12 87 SER A N 1
ATOM 698 C CA . SER A 1 87 ? 44.745 -23.536 -10.107 1.00 55.12 87 SER A CA 1
ATOM 699 C C . SER A 1 87 ? 44.938 -22.607 -11.301 1.00 55.12 87 SER A C 1
ATOM 701 O O . SER A 1 87 ? 44.162 -21.677 -11.521 1.00 55.12 87 SER A O 1
ATOM 703 N N . ASP A 1 88 ? 46.026 -22.859 -12.020 1.00 63.09 88 ASP A N 1
ATOM 704 C CA . ASP A 1 88 ? 46.404 -22.303 -13.317 1.00 63.09 88 ASP A CA 1
ATOM 705 C C . ASP A 1 88 ? 45.320 -22.585 -14.376 1.00 63.09 88 ASP A C 1
ATOM 707 O O . ASP A 1 88 ? 45.405 -23.529 -15.156 1.00 63.09 88 ASP A O 1
ATOM 711 N N . ASP A 1 89 ? 44.273 -21.757 -14.384 1.00 55.03 89 ASP A N 1
ATOM 712 C CA . ASP A 1 89 ? 43.247 -21.696 -15.433 1.00 55.03 89 ASP A CA 1
ATOM 713 C C . ASP A 1 89 ? 43.683 -20.738 -16.558 1.00 55.03 89 ASP A C 1
ATOM 715 O O . ASP A 1 89 ? 42.933 -19.874 -17.024 1.00 55.03 89 ASP A O 1
ATOM 719 N N . SER A 1 90 ? 44.920 -20.891 -17.041 1.00 62.78 90 SER A N 1
ATOM 720 C CA . SER A 1 90 ? 45.340 -20.323 -18.322 1.00 62.78 90 SER A CA 1
ATOM 721 C C . SER A 1 90 ? 44.706 -21.099 -19.486 1.00 62.78 90 SER A C 1
ATOM 723 O O . SER A 1 90 ? 45.367 -21.726 -20.316 1.00 62.78 90 SER A O 1
ATOM 725 N N . ILE A 1 91 ? 43.375 -21.015 -19.598 1.00 59.69 91 ILE A N 1
ATOM 726 C CA . ILE A 1 91 ? 42.676 -21.297 -20.851 1.00 59.69 91 ILE A CA 1
ATOM 727 C C . ILE A 1 91 ? 43.092 -20.196 -21.824 1.00 59.69 91 ILE A C 1
ATOM 729 O O . ILE A 1 91 ? 42.536 -19.104 -21.873 1.00 59.69 91 ILE A O 1
ATOM 733 N N . ARG A 1 92 ? 44.156 -20.502 -22.562 1.00 58.16 92 ARG A N 1
ATOM 734 C CA . ARG A 1 92 ? 44.646 -19.799 -23.739 1.00 58.16 92 ARG A CA 1
ATOM 735 C C . ARG A 1 92 ? 43.470 -19.508 -24.671 1.00 58.16 92 ARG A C 1
ATOM 737 O O . ARG A 1 92 ? 42.970 -20.420 -25.330 1.00 58.16 92 ARG A O 1
ATOM 744 N N . ASP A 1 93 ? 43.050 -18.246 -24.721 1.00 66.00 93 ASP A N 1
ATOM 745 C CA . ASP A 1 93 ? 42.064 -17.775 -25.690 1.00 66.00 93 ASP A CA 1
ATOM 746 C C . ASP A 1 93 ? 42.515 -18.190 -27.105 1.00 66.00 93 ASP A C 1
ATOM 748 O O . ASP A 1 93 ? 43.655 -17.899 -27.497 1.00 66.00 93 ASP A O 1
ATOM 752 N N . PRO A 1 94 ? 41.677 -18.899 -27.886 1.00 69.50 94 PRO A N 1
ATOM 753 C CA . PRO A 1 94 ? 41.978 -19.185 -29.278 1.00 69.50 94 PRO A CA 1
ATOM 754 C C . PRO A 1 94 ? 42.143 -17.862 -30.019 1.00 69.50 94 PRO A C 1
ATOM 756 O O . PRO A 1 94 ? 41.244 -17.020 -30.023 1.00 69.50 94 PRO A O 1
ATOM 759 N N . ILE A 1 95 ? 43.309 -17.678 -30.633 1.00 63.59 95 ILE A N 1
ATOM 760 C CA . ILE A 1 95 ? 43.608 -16.527 -31.477 1.00 63.59 95 ILE A CA 1
ATOM 761 C C . ILE A 1 95 ? 42.590 -16.564 -32.617 1.00 63.59 95 ILE A C 1
ATOM 763 O O . ILE A 1 95 ? 42.657 -17.433 -33.484 1.00 63.59 95 ILE A O 1
ATOM 767 N N . TYR A 1 96 ? 41.602 -15.673 -32.573 1.00 61.25 96 TYR A N 1
ATOM 768 C CA . TYR A 1 96 ? 40.621 -15.543 -33.640 1.00 61.25 96 TYR A CA 1
ATOM 769 C C . TYR A 1 96 ? 41.326 -14.841 -34.802 1.00 61.25 96 TYR A C 1
ATOM 771 O O . TYR A 1 96 ? 41.364 -13.611 -34.879 1.00 61.25 96 TYR A O 1
ATOM 779 N N . GLU A 1 97 ? 41.980 -15.629 -35.653 1.00 56.88 97 GLU A N 1
ATOM 780 C CA . GLU A 1 97 ? 42.511 -15.146 -36.919 1.00 56.88 97 GLU A CA 1
ATOM 781 C C . GLU A 1 97 ? 41.341 -14.611 -37.742 1.00 56.88 97 GLU A C 1
ATOM 783 O O . GLU A 1 97 ? 40.412 -15.322 -38.125 1.00 56.88 97 GLU A O 1
ATOM 788 N N . ASN A 1 98 ? 41.375 -13.302 -37.953 1.00 52.06 98 ASN A N 1
ATOM 789 C CA . ASN A 1 98 ? 40.461 -12.587 -38.813 1.00 52.06 98 ASN A CA 1
ATOM 790 C C . ASN A 1 98 ? 40.817 -12.949 -40.260 1.00 52.06 98 ASN A C 1
ATOM 792 O O . ASN A 1 98 ? 41.603 -12.239 -40.889 1.00 52.06 98 ASN A O 1
ATOM 796 N N . SER A 1 99 ? 40.278 -14.062 -40.769 1.00 52.50 99 SER A N 1
ATOM 797 C CA . SER A 1 99 ? 40.325 -14.408 -42.191 1.00 52.50 99 SER A CA 1
ATOM 798 C C . SER A 1 99 ? 39.594 -13.315 -42.974 1.00 52.50 99 SER A C 1
ATOM 800 O O . SER A 1 99 ? 38.374 -13.328 -43.117 1.00 52.50 99 SER A O 1
ATOM 802 N N . SER A 1 100 ? 40.353 -12.311 -43.399 1.00 52.53 100 SER A N 1
ATOM 803 C CA . SER A 1 100 ? 39.906 -11.261 -44.307 1.00 52.53 100 SER A CA 1
ATOM 804 C C . SER A 1 100 ? 40.189 -11.734 -45.723 1.00 52.53 100 SER A C 1
ATOM 806 O O . SER A 1 100 ? 41.081 -11.215 -46.380 1.00 52.53 100 SER A O 1
ATOM 808 N N . ASP A 1 101 ? 39.450 -12.754 -46.138 1.00 52.91 101 ASP A N 1
ATOM 809 C CA . ASP A 1 101 ? 39.248 -13.088 -47.539 1.00 52.91 101 ASP A CA 1
ATOM 810 C C . ASP A 1 101 ? 37.777 -12.800 -47.812 1.00 52.91 101 ASP A C 1
ATOM 812 O O . ASP A 1 101 ? 36.915 -13.622 -47.528 1.00 52.91 101 ASP A O 1
ATOM 816 N N . ASP A 1 102 ? 37.493 -11.594 -48.293 1.00 52.12 102 ASP A N 1
ATOM 817 C CA . ASP A 1 102 ? 36.322 -11.379 -49.128 1.00 52.12 102 ASP A CA 1
ATOM 818 C C . ASP A 1 102 ? 36.710 -10.419 -50.245 1.00 52.12 102 ASP A C 1
ATOM 820 O O . ASP A 1 102 ? 37.179 -9.295 -50.037 1.00 52.12 102 ASP A O 1
ATOM 824 N N . GLU A 1 103 ? 36.568 -10.988 -51.431 1.00 54.22 103 GLU A N 1
ATOM 825 C CA . GLU A 1 103 ? 36.996 -10.522 -52.726 1.00 54.22 103 GLU A CA 1
ATOM 826 C C . GLU A 1 103 ? 36.442 -9.153 -53.118 1.00 54.22 103 GLU A C 1
ATOM 828 O O . GLU A 1 103 ? 35.332 -8.729 -52.785 1.00 54.22 103 GLU A O 1
ATOM 833 N N . GLU A 1 104 ? 37.251 -8.510 -53.951 1.00 51.06 104 GLU A N 1
ATOM 834 C CA . GLU A 1 104 ? 36.876 -7.454 -54.869 1.00 51.06 104 GLU A CA 1
ATOM 835 C C . GLU A 1 104 ? 35.560 -7.762 -55.598 1.00 51.06 104 GLU A C 1
ATOM 837 O O . GLU A 1 104 ? 35.464 -8.692 -56.394 1.00 51.06 104 GLU A O 1
ATOM 842 N N . THR A 1 105 ? 34.568 -6.885 -55.441 1.00 45.78 105 THR A N 1
ATOM 843 C CA . THR A 1 105 ? 33.634 -6.613 -56.536 1.00 45.78 105 THR A CA 1
ATOM 844 C C . THR A 1 105 ? 33.547 -5.114 -56.769 1.00 45.78 105 THR A C 1
ATOM 846 O O . THR A 1 105 ? 32.911 -4.342 -56.048 1.00 45.78 105 THR A O 1
ATOM 849 N N . GLU A 1 106 ? 34.250 -4.695 -57.817 1.00 50.53 106 GLU A N 1
ATOM 850 C CA . GLU A 1 106 ? 34.025 -3.433 -58.493 1.00 50.53 106 GLU A CA 1
ATOM 851 C C . GLU A 1 106 ? 32.574 -3.348 -58.983 1.00 50.53 106 GLU A C 1
ATOM 853 O O . GLU A 1 106 ? 32.039 -4.287 -59.568 1.00 50.53 106 GLU A O 1
ATOM 858 N N . THR A 1 107 ? 31.939 -2.195 -58.777 1.00 44.78 107 THR A N 1
ATOM 859 C CA . THR A 1 107 ? 31.260 -1.411 -59.829 1.00 44.78 107 THR A CA 1
ATOM 860 C C . THR A 1 107 ? 30.527 -0.239 -59.180 1.00 44.78 107 THR A C 1
ATOM 862 O O . THR A 1 107 ? 29.430 -0.360 -58.637 1.00 44.78 107 THR A O 1
ATOM 865 N N . ARG A 1 108 ? 31.122 0.955 -59.257 1.00 43.41 108 ARG A N 1
ATOM 866 C CA . ARG A 1 108 ? 30.424 2.208 -58.948 1.00 43.41 108 ARG A CA 1
ATOM 867 C C . ARG A 1 108 ? 30.472 3.106 -60.185 1.00 43.41 108 ARG A C 1
ATOM 869 O O . ARG A 1 108 ? 31.572 3.422 -60.640 1.00 43.41 108 ARG A O 1
ATOM 876 N N . PRO A 1 109 ? 29.326 3.511 -60.762 1.00 52.56 109 PRO A N 1
ATOM 877 C CA . PRO A 1 109 ? 29.333 4.305 -61.977 1.00 52.56 109 PRO A CA 1
ATOM 878 C C . PRO A 1 109 ? 29.850 5.721 -61.708 1.00 52.56 109 PRO A C 1
ATOM 880 O O . PRO A 1 109 ? 29.453 6.417 -60.771 1.00 52.56 109 PRO A O 1
ATOM 883 N N . ARG A 1 110 ? 30.767 6.112 -62.588 1.00 40.59 110 ARG A N 1
ATOM 884 C CA . ARG A 1 110 ? 31.439 7.399 -62.708 1.00 40.59 110 ARG A CA 1
ATOM 885 C C . ARG A 1 110 ? 30.445 8.454 -63.199 1.00 40.59 110 ARG A C 1
ATOM 887 O O . ARG A 1 110 ? 30.061 8.433 -64.362 1.00 40.59 110 ARG A O 1
ATOM 894 N N . ASN A 1 111 ? 30.052 9.387 -62.333 1.00 50.28 111 ASN A N 1
ATOM 895 C CA . ASN A 1 111 ? 29.362 10.604 -62.759 1.00 50.28 111 ASN A CA 1
ATOM 896 C C . ASN A 1 111 ? 30.398 11.717 -62.954 1.00 50.28 111 ASN A C 1
ATOM 898 O O . ASN A 1 111 ? 30.875 12.324 -61.996 1.00 50.28 111 ASN A O 1
ATOM 902 N N . THR A 1 112 ? 30.793 11.928 -64.206 1.00 48.69 112 THR A N 1
ATOM 903 C CA . THR A 1 112 ? 31.549 13.100 -64.641 1.00 48.69 112 THR A CA 1
ATOM 904 C C . THR A 1 112 ? 30.586 14.256 -64.846 1.00 48.69 112 THR A C 1
ATOM 906 O O . THR A 1 112 ? 29.841 14.252 -65.818 1.00 48.69 112 THR A O 1
ATOM 909 N N . ASN A 1 113 ? 30.663 15.271 -63.991 1.00 52.97 113 ASN A N 1
ATOM 910 C CA . ASN A 1 113 ? 30.330 16.629 -64.396 1.00 52.97 113 ASN A CA 1
ATOM 911 C C . ASN A 1 113 ? 31.399 17.574 -63.855 1.00 52.97 113 ASN A C 1
ATOM 913 O O . ASN A 1 113 ? 31.418 17.929 -62.677 1.00 52.97 113 ASN A O 1
ATOM 917 N N . SER A 1 114 ? 32.312 17.928 -64.760 1.00 44.59 114 SER A N 1
ATOM 918 C CA . SER A 1 114 ? 33.175 19.094 -64.657 1.00 44.59 114 SER A CA 1
ATOM 919 C C . SER A 1 114 ? 32.316 20.349 -64.745 1.00 44.59 114 SER A C 1
ATOM 921 O O . SER A 1 114 ? 31.557 20.529 -65.693 1.00 44.59 114 SER A O 1
ATOM 923 N N . GLY A 1 115 ? 32.473 21.223 -63.762 1.00 41.88 115 GLY A N 1
ATOM 924 C CA . GLY A 1 115 ? 31.937 22.572 -63.761 1.00 41.88 115 GLY A CA 1
ATOM 925 C C . GLY A 1 115 ? 32.835 23.420 -62.882 1.00 41.88 115 GLY A C 1
ATOM 926 O O . GLY A 1 115 ? 32.603 23.538 -61.682 1.00 41.88 115 GLY A O 1
ATOM 927 N N . ASP A 1 116 ? 33.899 23.943 -63.483 1.00 49.47 116 ASP A N 1
ATOM 928 C CA . ASP A 1 116 ? 34.760 24.957 -62.893 1.00 49.47 116 ASP A CA 1
ATOM 929 C C . ASP A 1 116 ? 33.930 26.187 -62.508 1.00 49.47 116 ASP A C 1
ATOM 931 O O . ASP A 1 116 ? 33.340 26.838 -63.370 1.00 49.47 116 ASP A O 1
ATOM 935 N N . ASN A 1 117 ? 33.941 26.568 -61.228 1.00 52.53 117 ASN A N 1
ATOM 936 C CA . ASN A 1 117 ? 33.899 27.986 -60.891 1.00 52.53 117 ASN A CA 1
ATOM 937 C C . ASN A 1 117 ? 34.604 28.298 -59.564 1.00 52.53 117 ASN A C 1
ATOM 939 O O . ASN A 1 117 ? 34.419 27.639 -58.542 1.00 52.53 117 ASN A O 1
ATOM 943 N N . LYS A 1 118 ? 35.486 29.295 -59.650 1.00 45.38 118 LYS A N 1
ATOM 944 C CA . LYS A 1 118 ? 36.488 29.721 -58.667 1.00 45.38 118 LYS A CA 1
ATOM 945 C C . LYS A 1 118 ? 35.881 30.547 -57.523 1.00 45.38 118 LYS A C 1
ATOM 947 O O . LYS A 1 118 ? 34.993 31.346 -57.773 1.00 45.38 118 LYS A O 1
ATOM 952 N N . TYR A 1 119 ? 36.544 30.472 -56.356 1.00 43.25 119 TYR A N 1
ATOM 953 C CA . TYR A 1 119 ? 36.700 31.533 -55.331 1.00 43.25 119 TYR A CA 1
ATOM 954 C C . TYR A 1 119 ? 35.398 32.034 -54.658 1.00 43.25 119 TYR A C 1
ATOM 956 O O . TYR A 1 119 ? 34.550 32.628 -55.296 1.00 43.25 119 TYR A O 1
ATOM 964 N N . GLN A 1 120 ? 35.172 31.884 -53.351 1.00 44.62 120 GLN A N 1
ATOM 965 C CA . GLN A 1 120 ? 36.007 32.336 -52.235 1.00 44.62 120 GLN A CA 1
ATOM 966 C C . GLN A 1 120 ? 35.949 31.320 -51.082 1.00 44.62 120 GLN A C 1
ATOM 968 O O . GLN A 1 120 ? 34.876 30.910 -50.645 1.00 44.62 120 GLN A O 1
ATOM 973 N N . LYS A 1 121 ? 37.113 30.901 -50.577 1.00 49.69 121 LYS A N 1
ATOM 974 C CA . LYS A 1 121 ? 37.215 30.011 -49.418 1.00 49.69 121 LYS A CA 1
ATOM 975 C C . LYS A 1 121 ? 37.309 30.879 -48.167 1.00 49.69 121 LYS A C 1
ATOM 977 O O . LYS A 1 121 ? 38.403 31.275 -47.773 1.00 49.69 121 LYS A O 1
ATOM 982 N N . GLU A 1 122 ? 36.167 31.194 -47.562 1.00 60.06 122 GLU A N 1
ATOM 983 C CA . GLU A 1 122 ? 36.152 31.665 -46.180 1.00 60.06 122 GLU A CA 1
ATOM 984 C C . GLU A 1 122 ? 36.823 30.594 -45.315 1.00 60.06 122 GLU A C 1
ATOM 986 O O . GLU A 1 122 ? 36.439 29.420 -45.321 1.00 60.06 122 GLU A O 1
ATOM 991 N N . VAL A 1 123 ? 37.876 30.984 -44.600 1.00 57.56 123 VAL A N 1
ATOM 992 C CA . VAL A 1 123 ? 38.547 30.126 -43.626 1.00 57.56 123 VAL A CA 1
ATOM 993 C C . VAL A 1 123 ? 37.610 29.987 -42.429 1.00 57.56 123 VAL A C 1
ATOM 995 O O . VAL A 1 123 ? 37.753 30.659 -41.412 1.00 57.56 123 VAL A O 1
ATOM 998 N N . THR A 1 124 ? 36.618 29.103 -42.540 1.00 57.72 124 THR A N 1
ATOM 999 C CA . THR A 1 124 ? 35.925 28.598 -41.362 1.00 57.72 124 THR A CA 1
ATOM 1000 C C . THR A 1 124 ? 36.931 27.722 -40.634 1.00 57.72 124 THR A C 1
ATOM 1002 O O . THR A 1 124 ? 37.276 26.634 -41.104 1.00 57.72 124 THR A O 1
ATOM 1005 N N . THR A 1 125 ? 37.442 28.203 -39.505 1.00 60.34 125 THR A N 1
ATOM 1006 C CA . THR A 1 125 ? 38.205 27.367 -38.580 1.00 60.34 125 THR A CA 1
ATOM 1007 C C . THR A 1 125 ? 37.419 26.071 -38.338 1.00 60.34 125 THR A C 1
ATOM 1009 O O . THR A 1 125 ? 36.194 26.123 -38.166 1.00 60.34 125 THR A O 1
ATOM 1012 N N . PRO A 1 126 ? 38.059 24.887 -38.393 1.00 63.34 126 PRO A N 1
ATOM 1013 C CA . PRO A 1 126 ? 37.354 23.628 -38.218 1.00 63.34 126 PRO A CA 1
ATOM 1014 C C . PRO A 1 126 ? 36.758 23.619 -36.812 1.00 63.34 126 PRO A C 1
ATOM 1016 O O . PRO A 1 126 ? 37.470 23.440 -35.824 1.00 63.34 126 PRO A O 1
ATOM 1019 N N . LYS A 1 127 ? 35.443 23.858 -36.710 1.00 65.56 127 LYS A N 1
ATOM 1020 C CA . LYS A 1 127 ? 34.696 23.735 -35.457 1.00 65.56 127 LYS A CA 1
ATOM 1021 C C . LYS A 1 127 ? 34.934 22.314 -34.963 1.00 65.56 127 LYS A C 1
ATOM 1023 O O . LYS A 1 127 ? 34.411 21.365 -35.547 1.00 65.56 127 LYS A O 1
ATOM 1028 N N . GLY A 1 128 ? 35.771 22.176 -33.932 1.00 68.00 128 GLY A N 1
ATOM 1029 C CA . GLY A 1 128 ? 36.107 20.887 -33.340 1.00 68.00 128 GLY A CA 1
ATOM 1030 C C . GLY A 1 128 ? 34.828 20.090 -33.111 1.00 68.00 128 GLY A C 1
ATOM 1031 O O . GLY A 1 128 ? 33.826 20.652 -32.658 1.00 68.00 128 GLY A O 1
ATOM 1032 N N . LYS A 1 129 ? 34.831 18.807 -33.496 1.00 73.81 129 LYS A N 1
ATOM 1033 C CA . LYS A 1 129 ? 33.664 17.926 -33.365 1.00 73.81 129 LYS A CA 1
ATOM 1034 C C . LYS A 1 129 ? 33.144 18.035 -31.932 1.00 73.81 129 LYS A C 1
ATOM 1036 O O . LYS A 1 129 ? 33.776 17.532 -31.004 1.00 73.81 129 LYS A O 1
ATOM 1041 N N . LYS A 1 130 ? 32.008 18.716 -31.743 1.00 75.50 130 LYS A N 1
ATOM 1042 C CA . LYS A 1 130 ? 31.354 18.798 -30.436 1.00 75.50 130 LYS A CA 1
ATOM 1043 C C . LYS A 1 130 ? 31.105 17.363 -29.987 1.00 75.50 130 LYS A C 1
ATOM 1045 O O . LYS A 1 130 ? 30.446 16.604 -30.701 1.00 75.50 130 LYS A O 1
ATOM 1050 N N . LYS A 1 131 ? 31.664 16.977 -28.836 1.00 80.06 131 LYS A N 1
ATOM 1051 C CA . LYS A 1 131 ? 31.388 15.668 -28.237 1.00 80.06 131 LYS A CA 1
ATOM 1052 C C . LYS A 1 131 ? 29.869 15.528 -28.136 1.00 80.06 131 LYS A C 1
ATOM 1054 O O . LYS A 1 131 ? 29.202 16.409 -27.590 1.00 80.06 131 LYS A O 1
ATOM 1059 N N . ARG A 1 132 ? 29.315 14.458 -28.713 1.00 80.75 132 ARG A N 1
ATOM 1060 C CA . ARG A 1 132 ? 27.881 14.167 -28.607 1.00 80.75 132 ARG A CA 1
ATOM 1061 C C . ARG A 1 132 ? 27.531 14.061 -27.124 1.00 80.75 132 ARG A C 1
ATOM 1063 O O . ARG A 1 132 ? 28.193 13.325 -26.392 1.00 80.75 132 ARG A O 1
ATOM 1070 N N . ARG A 1 133 ? 26.516 14.805 -26.679 1.00 84.25 133 ARG A N 1
ATOM 1071 C CA . ARG A 1 133 ? 25.976 14.646 -25.324 1.00 84.25 133 ARG A CA 1
ATOM 1072 C C . ARG A 1 133 ? 25.414 13.228 -25.209 1.00 84.25 133 ARG A C 1
ATOM 1074 O O . ARG A 1 133 ? 24.681 12.791 -26.095 1.00 84.25 133 ARG A O 1
ATOM 1081 N N . LYS A 1 134 ? 25.784 12.500 -24.153 1.00 90.44 134 LYS A N 1
ATOM 1082 C CA . LYS A 1 134 ? 25.216 11.176 -23.875 1.00 90.44 134 LYS A CA 1
ATOM 1083 C C . LYS A 1 134 ? 23.751 11.360 -23.477 1.00 90.44 134 LYS A C 1
ATOM 1085 O O . LYS A 1 134 ? 23.459 12.124 -22.566 1.00 90.44 134 LYS A O 1
ATOM 1090 N N . GLN A 1 135 ? 22.845 10.691 -24.183 1.00 89.56 135 GLN A N 1
ATOM 1091 C CA . GLN A 1 135 ? 21.420 10.652 -23.855 1.00 89.56 135 GLN A CA 1
ATOM 1092 C C . GLN A 1 135 ? 21.101 9.286 -23.247 1.00 89.56 135 GLN A C 1
ATOM 1094 O O . GLN A 1 135 ? 20.746 8.357 -23.967 1.00 89.56 135 GLN A O 1
ATOM 1099 N N . GLU A 1 136 ? 21.281 9.150 -21.935 1.00 91.75 136 GLU A N 1
ATOM 1100 C CA . GLU A 1 136 ? 21.152 7.855 -21.250 1.00 91.75 136 GLU A CA 1
ATOM 1101 C C . GLU A 1 136 ? 19.718 7.320 -21.269 1.00 91.75 136 GLU A C 1
ATOM 1103 O O . GLU A 1 136 ? 19.511 6.117 -21.398 1.00 91.75 136 GLU A O 1
ATOM 1108 N N . ALA A 1 137 ? 18.720 8.208 -21.231 1.00 87.44 137 ALA A N 1
ATOM 1109 C CA . ALA A 1 137 ? 17.308 7.839 -21.339 1.00 87.44 137 ALA A CA 1
ATOM 1110 C C . ALA A 1 137 ? 16.984 7.121 -22.662 1.00 87.44 137 ALA A C 1
ATOM 1112 O O . ALA A 1 137 ? 16.168 6.208 -22.687 1.00 87.44 137 ALA A O 1
ATOM 1113 N N . ASN A 1 138 ? 17.686 7.478 -23.741 1.00 91.69 138 ASN A N 1
ATOM 1114 C CA . ASN A 1 138 ? 17.471 6.919 -25.077 1.00 91.69 138 ASN A CA 1
ATOM 1115 C C . ASN A 1 138 ? 18.342 5.688 -25.355 1.00 91.69 138 ASN A C 1
ATOM 1117 O O . ASN A 1 138 ? 18.339 5.149 -26.464 1.00 91.69 138 ASN A O 1
ATOM 1121 N N . TRP A 1 139 ? 19.127 5.227 -24.378 1.00 94.31 139 TRP A N 1
ATOM 1122 C CA . TRP A 1 139 ? 19.855 3.976 -24.533 1.00 94.31 139 TRP A CA 1
ATOM 1123 C C . TRP A 1 139 ? 18.863 2.824 -24.611 1.00 94.31 139 TRP A C 1
ATOM 1125 O O . TRP A 1 139 ? 18.025 2.667 -23.728 1.00 94.31 139 TRP A O 1
ATOM 1135 N N . LYS A 1 140 ? 19.001 1.974 -25.636 1.00 93.94 140 LYS A N 1
ATOM 1136 C CA . LYS A 1 140 ? 18.106 0.827 -25.876 1.00 93.94 140 LYS A CA 1
ATOM 1137 C C . LYS A 1 140 ? 17.881 -0.024 -24.620 1.00 93.94 140 LYS A C 1
ATOM 1139 O O . LYS A 1 140 ? 16.769 -0.465 -24.374 1.00 93.94 140 LYS A O 1
ATOM 1144 N N . ILE A 1 141 ? 18.923 -0.208 -23.805 1.00 93.50 141 ILE A N 1
ATOM 1145 C CA . ILE A 1 141 ? 18.850 -0.947 -22.535 1.00 93.50 141 ILE A CA 1
ATOM 1146 C C . ILE A 1 141 ? 17.935 -0.245 -21.526 1.00 93.50 141 ILE A C 1
ATOM 1148 O O . ILE A 1 141 ? 17.148 -0.909 -20.860 1.00 93.50 141 ILE A O 1
ATOM 1152 N N . ASN A 1 142 ? 18.035 1.076 -21.400 1.00 93.50 142 ASN A N 1
ATOM 1153 C CA . ASN A 1 142 ? 17.248 1.846 -20.440 1.00 93.50 142 ASN A CA 1
ATOM 1154 C C . ASN A 1 142 ? 15.790 1.957 -20.886 1.00 93.50 142 ASN A C 1
ATOM 1156 O O . ASN A 1 142 ? 14.903 1.740 -20.067 1.00 93.50 142 ASN A O 1
ATOM 1160 N N . VAL A 1 143 ? 15.551 2.171 -22.184 1.00 92.31 143 VAL A N 1
ATOM 1161 C CA . VAL A 1 143 ? 14.209 2.115 -22.782 1.00 92.31 143 VAL A CA 1
ATOM 1162 C C . VAL A 1 143 ? 13.577 0.744 -22.535 1.00 92.31 143 VAL A C 1
ATOM 1164 O O . VAL A 1 143 ? 12.481 0.661 -21.997 1.00 92.31 143 VAL A O 1
ATOM 1167 N N . GLN A 1 144 ? 14.296 -0.348 -22.817 1.00 92.88 144 GLN A N 1
ATOM 1168 C CA . GLN A 1 144 ? 13.788 -1.699 -22.574 1.00 92.88 144 GLN A CA 1
ATOM 1169 C C . GLN A 1 144 ? 13.503 -1.952 -21.087 1.00 92.88 144 GLN A C 1
ATOM 1171 O O . GLN A 1 144 ? 12.476 -2.531 -20.750 1.00 92.88 144 GLN A O 1
ATOM 1176 N N . LYS A 1 145 ? 14.397 -1.525 -20.184 1.00 92.56 145 LYS A N 1
ATOM 1177 C CA . LYS A 1 145 ? 14.178 -1.641 -18.733 1.00 92.56 145 LYS A CA 1
ATOM 1178 C C . LYS A 1 145 ? 12.942 -0.868 -18.290 1.00 92.56 145 LYS A C 1
ATOM 1180 O O . LYS A 1 145 ? 12.201 -1.384 -17.459 1.00 92.56 145 LYS A O 1
ATOM 1185 N N . HIS A 1 146 ? 12.725 0.331 -18.829 1.00 91.88 146 HIS A N 1
ATOM 1186 C CA . HIS A 1 146 ? 11.554 1.151 -18.531 1.00 91.88 146 HIS A CA 1
ATOM 1187 C C . HIS A 1 146 ? 10.268 0.459 -18.988 1.00 91.88 146 HIS A C 1
ATOM 1189 O O . HIS A 1 146 ? 9.421 0.222 -18.139 1.00 91.88 146 HIS A O 1
ATOM 1195 N N . ILE A 1 147 ? 10.192 -0.012 -20.239 1.00 92.25 147 ILE A N 1
ATOM 1196 C CA . ILE A 1 147 ? 9.026 -0.742 -20.780 1.00 92.25 147 ILE A CA 1
ATOM 1197 C C . ILE A 1 147 ? 8.731 -2.016 -19.963 1.00 92.25 147 ILE A C 1
ATOM 1199 O O . ILE A 1 147 ? 7.593 -2.295 -19.586 1.00 92.25 147 ILE A O 1
ATOM 1203 N N . VAL A 1 148 ? 9.770 -2.788 -19.616 1.00 93.06 148 VAL A N 1
ATOM 1204 C CA . VAL A 1 148 ? 9.628 -3.984 -18.765 1.00 93.06 148 VAL A CA 1
ATOM 1205 C C . VAL A 1 148 ? 9.123 -3.612 -17.369 1.00 93.06 148 VAL A C 1
ATOM 1207 O O . VAL A 1 148 ? 8.308 -4.331 -16.787 1.00 93.06 148 VAL A O 1
ATOM 1210 N N . THR A 1 149 ? 9.605 -2.496 -16.821 1.00 93.94 149 THR A N 1
ATOM 1211 C CA . THR A 1 149 ? 9.220 -2.018 -15.491 1.00 93.94 149 THR A CA 1
ATOM 1212 C C . THR A 1 149 ? 7.803 -1.453 -15.499 1.00 93.94 149 THR A C 1
ATOM 1214 O O . THR A 1 149 ? 7.051 -1.781 -14.588 1.00 93.94 149 THR A O 1
ATOM 1217 N N . SER A 1 150 ? 7.386 -0.685 -16.509 1.00 92.62 150 SER A N 1
ATOM 1218 C CA . SER A 1 150 ? 6.014 -0.172 -16.642 1.00 92.62 150 SER A CA 1
ATOM 1219 C C . SER A 1 150 ? 4.999 -1.273 -16.957 1.00 92.62 150 SER A C 1
ATOM 1221 O O . SER A 1 150 ? 3.812 -1.102 -16.700 1.00 92.62 150 SER A O 1
ATOM 1223 N N . GLY A 1 151 ? 5.463 -2.446 -17.397 1.00 93.69 151 GLY A N 1
ATOM 1224 C CA . GLY A 1 151 ? 4.602 -3.584 -17.710 1.00 93.69 151 GLY A CA 1
ATOM 1225 C C . GLY A 1 151 ? 3.956 -3.471 -19.086 1.00 93.69 151 GLY A C 1
ATOM 1226 O O . GLY A 1 151 ? 2.968 -4.150 -19.345 1.00 93.69 151 GLY A O 1
ATOM 1227 N N . GLU A 1 152 ? 4.504 -2.631 -19.958 1.00 93.50 152 GLU A N 1
ATOM 1228 C CA . GLU A 1 152 ? 4.044 -2.449 -21.328 1.00 93.50 152 GLU A CA 1
ATOM 1229 C C . GLU A 1 152 ? 4.422 -3.634 -22.230 1.00 93.50 152 GLU A C 1
ATOM 1231 O O . GLU A 1 152 ? 5.272 -4.481 -21.908 1.00 93.50 152 GLU A O 1
ATOM 1236 N N . GLU A 1 153 ? 3.754 -3.705 -23.380 1.00 96.25 153 GLU A N 1
ATOM 1237 C CA . GLU A 1 153 ? 4.035 -4.718 -24.386 1.00 96.25 153 GLU A CA 1
ATOM 1238 C C . GLU A 1 153 ? 5.460 -4.560 -24.925 1.00 96.25 153 GLU A C 1
ATOM 1240 O O . GLU A 1 153 ? 5.881 -3.472 -25.315 1.00 96.25 153 GLU A O 1
ATOM 1245 N N . HIS A 1 154 ? 6.222 -5.653 -24.943 1.00 93.69 154 HIS A N 1
ATOM 1246 C CA . HIS A 1 154 ? 7.606 -5.611 -25.401 1.00 93.69 154 HIS A CA 1
ATOM 1247 C C . HIS A 1 154 ? 8.042 -6.896 -26.097 1.00 93.69 154 HIS A C 1
ATOM 1249 O O . HIS A 1 154 ? 7.609 -7.997 -25.737 1.00 93.69 154 HIS A O 1
ATOM 1255 N N . PRO A 1 155 ? 8.954 -6.793 -27.076 1.00 93.50 155 PRO A N 1
ATOM 1256 C CA . PRO A 1 155 ? 9.535 -7.966 -27.702 1.00 93.50 155 PRO A CA 1
ATOM 1257 C C . PRO A 1 155 ? 10.456 -8.687 -26.709 1.00 93.50 155 PRO A C 1
ATOM 1259 O O . PRO A 1 155 ? 11.400 -8.109 -26.167 1.00 93.50 155 PRO A O 1
ATOM 1262 N N . ALA A 1 156 ? 10.203 -9.975 -26.491 1.00 90.38 156 ALA A N 1
ATOM 1263 C CA . ALA A 1 156 ? 11.188 -10.910 -25.964 1.00 90.38 156 ALA A CA 1
ATOM 1264 C C . ALA A 1 156 ? 11.864 -11.653 -27.127 1.00 90.38 156 ALA A C 1
ATOM 1266 O O . ALA A 1 156 ? 11.418 -11.582 -28.269 1.00 90.38 156 ALA A O 1
ATOM 1267 N N . LYS A 1 157 ? 12.927 -12.414 -26.836 1.00 90.50 157 LYS A N 1
ATOM 1268 C CA . LYS A 1 157 ? 13.739 -13.101 -27.861 1.00 90.50 157 LYS A CA 1
ATOM 1269 C C . LYS A 1 157 ? 12.932 -13.958 -28.850 1.00 90.50 157 LYS A C 1
ATOM 1271 O O . LYS A 1 157 ? 13.352 -14.107 -29.986 1.00 90.50 157 LYS A O 1
ATOM 1276 N N . ILE A 1 158 ? 11.819 -14.545 -28.403 1.00 93.56 158 ILE A N 1
ATOM 1277 C CA . ILE A 1 158 ? 11.034 -15.521 -29.181 1.00 93.56 158 ILE A CA 1
ATOM 1278 C C . ILE A 1 158 ? 9.631 -14.994 -29.520 1.00 93.56 158 ILE A C 1
ATOM 1280 O O . ILE A 1 158 ? 9.035 -15.405 -30.508 1.00 93.56 158 ILE A O 1
ATOM 1284 N N . LYS A 1 159 ? 9.071 -14.107 -28.693 1.00 94.69 159 LYS A N 1
ATOM 1285 C CA . LYS A 1 159 ? 7.675 -13.669 -28.801 1.00 94.69 159 LYS A CA 1
ATOM 1286 C C . LYS A 1 159 ? 7.493 -12.271 -28.242 1.00 94.69 159 LYS A C 1
ATOM 1288 O O . LYS A 1 159 ? 8.277 -11.836 -27.403 1.00 94.69 159 LYS A O 1
ATOM 1293 N N . ILE A 1 160 ? 6.413 -11.618 -28.642 1.00 95.56 160 ILE A N 1
ATOM 1294 C CA . ILE A 1 160 ? 5.984 -10.362 -28.036 1.00 95.56 160 ILE A CA 1
ATOM 1295 C C . ILE A 1 160 ? 5.239 -10.684 -26.731 1.00 95.56 160 ILE A C 1
ATOM 1297 O O . ILE A 1 160 ? 4.348 -11.538 -26.695 1.00 95.56 160 ILE A O 1
ATOM 1301 N N . LEU A 1 161 ? 5.672 -10.077 -25.627 1.00 94.12 161 LEU A N 1
ATOM 1302 C CA . LEU A 1 161 ? 5.029 -10.188 -24.322 1.00 94.12 161 LEU A CA 1
ATOM 1303 C C . LEU A 1 161 ? 4.001 -9.070 -24.206 1.00 94.12 161 LEU A C 1
ATOM 1305 O O . LEU A 1 161 ? 4.388 -7.910 -24.177 1.00 94.12 161 LEU A O 1
ATOM 1309 N N . ARG A 1 162 ? 2.718 -9.435 -24.129 1.00 96.19 162 ARG A N 1
ATOM 1310 C CA . ARG A 1 162 ? 1.598 -8.494 -23.982 1.00 96.19 162 ARG A CA 1
ATOM 1311 C C . ARG A 1 162 ? 1.740 -7.616 -22.740 1.00 96.19 162 ARG A C 1
ATOM 1313 O O . ARG A 1 162 ? 2.326 -8.046 -21.739 1.00 96.19 162 ARG A O 1
ATOM 1320 N N . ALA A 1 163 ? 1.142 -6.430 -22.819 1.00 95.75 163 ALA A N 1
ATOM 1321 C CA . ALA A 1 163 ? 1.014 -5.528 -21.689 1.00 95.75 163 ALA A CA 1
ATOM 1322 C C . ALA A 1 163 ? 0.356 -6.236 -20.495 1.00 95.75 163 ALA A C 1
ATOM 1324 O O . ALA A 1 163 ? -0.471 -7.143 -20.641 1.00 95.75 163 ALA A O 1
ATOM 1325 N N . LYS A 1 164 ? 0.770 -5.849 -19.291 1.00 95.38 164 LYS A N 1
ATOM 1326 C CA . LYS A 1 164 ? 0.075 -6.231 -18.070 1.00 95.38 164 LYS A CA 1
ATOM 1327 C C . LYS A 1 164 ? -1.282 -5.541 -18.076 1.00 95.38 164 LYS A C 1
ATOM 1329 O O . LYS A 1 164 ? -1.402 -4.397 -18.495 1.00 95.38 164 LYS A O 1
ATOM 1334 N N . GLU A 1 165 ? -2.288 -6.278 -17.634 1.00 94.69 165 GLU A N 1
ATOM 1335 C CA . GLU A 1 165 ? -3.666 -5.821 -17.505 1.00 94.69 165 GLU A CA 1
ATOM 1336 C C . GLU A 1 165 ? -4.201 -6.312 -16.162 1.00 94.69 165 GLU A C 1
ATOM 1338 O O . GLU A 1 165 ? -3.708 -7.302 -15.597 1.00 94.69 165 GLU A O 1
ATOM 1343 N N . LEU A 1 166 ? -5.213 -5.623 -15.637 1.00 94.56 166 LEU A N 1
ATOM 1344 C CA . LEU A 1 166 ? -5.897 -6.079 -14.441 1.00 94.56 166 LEU A CA 1
ATOM 1345 C C . LEU A 1 166 ? -6.693 -7.346 -14.774 1.00 94.56 166 LEU A C 1
ATOM 1347 O O . LEU A 1 166 ? -7.577 -7.327 -15.622 1.00 94.56 166 LEU A O 1
ATOM 1351 N N . GLY A 1 167 ? -6.381 -8.461 -14.110 1.00 92.56 167 GLY A N 1
ATOM 1352 C CA . GLY A 1 167 ? -7.111 -9.713 -14.325 1.00 92.56 167 GLY A CA 1
ATOM 1353 C C . GLY A 1 167 ? -8.563 -9.653 -13.834 1.00 92.56 167 GLY A C 1
ATOM 1354 O O . GLY A 1 167 ? -8.997 -8.682 -13.220 1.00 92.56 167 GLY A O 1
ATOM 1355 N N . ASN A 1 168 ? -9.307 -10.745 -13.988 1.00 92.44 168 ASN A N 1
ATOM 1356 C CA . ASN A 1 168 ? -10.647 -10.877 -13.398 1.00 92.44 168 ASN A CA 1
ATOM 1357 C C . ASN A 1 168 ? -10.582 -10.941 -11.863 1.00 92.44 168 ASN A C 1
ATOM 1359 O O . ASN A 1 168 ? -9.542 -11.353 -11.330 1.00 92.44 168 ASN A O 1
ATOM 1363 N N . PRO A 1 169 ? -11.632 -10.509 -11.137 1.00 92.69 169 PRO A N 1
ATOM 1364 C CA . PRO A 1 169 ? -11.661 -10.616 -9.681 1.00 92.69 169 PRO A CA 1
ATOM 1365 C C . PRO A 1 169 ? -11.565 -12.079 -9.245 1.00 92.69 169 PRO A C 1
ATOM 1367 O O . PRO A 1 169 ? -11.748 -13.007 -10.038 1.00 92.69 169 PRO A O 1
ATOM 1370 N N . CYS A 1 170 ? -11.231 -12.294 -7.973 1.00 92.50 170 CYS A N 1
ATOM 1371 C CA . CYS A 1 170 ? -11.207 -13.650 -7.448 1.00 92.50 170 CYS A CA 1
ATOM 1372 C C . CYS A 1 170 ? -12.618 -14.256 -7.469 1.00 92.50 170 CYS A C 1
ATOM 1374 O O . CYS A 1 170 ? -13.611 -13.537 -7.393 1.00 92.50 170 CYS A O 1
ATOM 1376 N N . LYS A 1 171 ? -12.698 -15.586 -7.555 1.00 91.88 171 LYS A N 1
ATOM 1377 C CA . LYS A 1 171 ? -13.973 -16.310 -7.488 1.00 91.88 171 LYS A CA 1
ATOM 1378 C C . LYS A 1 171 ? -14.600 -16.138 -6.099 1.00 91.88 171 LYS A C 1
ATOM 1380 O O . LYS A 1 171 ? -13.874 -16.038 -5.110 1.00 91.88 171 LYS A O 1
ATOM 1385 N N . GLU A 1 172 ? -15.925 -16.207 -6.020 1.00 89.06 172 GLU A N 1
ATOM 1386 C CA . GLU A 1 172 ? -16.683 -16.076 -4.763 1.00 89.06 172 GLU A CA 1
ATOM 1387 C C . GLU A 1 172 ? -16.288 -17.125 -3.702 1.00 89.06 172 GLU A C 1
ATOM 1389 O O . GLU A 1 172 ? -16.333 -16.850 -2.509 1.00 89.06 172 GLU A O 1
ATOM 1394 N N . GLY A 1 173 ? -15.792 -18.297 -4.120 1.00 91.31 173 GLY A N 1
ATOM 1395 C CA . GLY A 1 173 ? -15.279 -19.354 -3.234 1.00 91.31 173 GLY A CA 1
ATOM 1396 C C . GLY A 1 173 ? -13.805 -19.221 -2.823 1.00 91.31 173 GLY A C 1
ATOM 1397 O O . GLY A 1 173 ? -13.170 -20.222 -2.494 1.00 91.31 173 GLY A O 1
ATOM 1398 N N . CYS A 1 174 ? -13.205 -18.032 -2.913 1.00 93.31 174 CYS A N 1
ATOM 1399 C CA . CYS A 1 174 ? -11.810 -17.833 -2.522 1.00 93.31 174 CYS A CA 1
ATOM 1400 C C . CYS A 1 174 ? -11.607 -18.072 -1.017 1.00 93.31 174 CYS A C 1
ATOM 1402 O O . CYS A 1 174 ? -12.239 -17.406 -0.200 1.00 93.31 174 CYS A O 1
ATOM 1404 N N . TYR A 1 175 ? -10.654 -18.936 -0.644 1.00 92.62 175 TYR A N 1
ATOM 1405 C CA . TYR A 1 175 ? -10.286 -19.177 0.761 1.00 92.62 175 TYR A CA 1
ATOM 1406 C C . TYR A 1 175 ? -9.900 -17.887 1.506 1.00 92.62 175 TYR A C 1
ATOM 1408 O O . TYR A 1 175 ? -10.235 -17.712 2.672 1.00 92.62 175 TYR A O 1
ATOM 1416 N N . LEU A 1 176 ? -9.245 -16.956 0.807 1.00 87.44 176 LEU A N 1
ATOM 1417 C CA . LEU A 1 176 ? -8.820 -15.662 1.349 1.00 87.44 176 LEU A CA 1
ATOM 1418 C C . LEU A 1 176 ? -9.909 -14.578 1.268 1.00 87.44 176 LEU A C 1
ATOM 1420 O O . LEU A 1 176 ? -9.629 -13.422 1.570 1.00 87.44 176 LEU A O 1
ATOM 1424 N N . LYS A 1 177 ? -11.126 -14.919 0.816 1.00 90.94 177 LYS A N 1
ATOM 1425 C CA . LYS A 1 177 ? -12.268 -13.998 0.665 1.00 90.94 177 LYS A CA 1
ATOM 1426 C C . LYS A 1 177 ? -11.928 -12.701 -0.085 1.00 90.94 177 LYS A C 1
ATOM 1428 O O . LYS A 1 177 ? -12.516 -11.654 0.166 1.00 90.94 177 LYS A O 1
ATOM 1433 N N . CYS A 1 178 ? -11.003 -12.762 -1.050 1.00 89.19 178 CYS A N 1
ATOM 1434 C CA . CYS A 1 178 ? -10.501 -11.575 -1.750 1.00 89.19 178 CYS A CA 1
ATOM 1435 C C . CYS A 1 178 ? -11.601 -10.744 -2.423 1.00 89.19 178 CYS A C 1
ATOM 1437 O O . CYS A 1 178 ? -11.439 -9.540 -2.545 1.00 89.19 178 CYS A O 1
ATOM 1439 N N . PHE A 1 179 ? -12.699 -11.372 -2.859 1.00 88.44 179 PHE A N 1
ATOM 1440 C CA . PHE A 1 179 ? -13.831 -10.665 -3.463 1.00 88.44 179 PHE A CA 1
ATOM 1441 C C . PHE A 1 179 ? -14.548 -9.730 -2.475 1.00 88.44 179 PHE A C 1
ATOM 1443 O O . PHE A 1 179 ? -14.995 -8.664 -2.870 1.00 88.44 179 PHE A O 1
ATOM 1450 N N . GLN A 1 180 ? -14.631 -10.116 -1.198 1.00 88.19 180 GLN A N 1
ATOM 1451 C CA . GLN A 1 180 ? -15.253 -9.308 -0.143 1.00 88.19 180 GLN A CA 1
ATOM 1452 C C . GLN A 1 180 ? -14.277 -8.267 0.413 1.00 88.19 180 GLN A C 1
ATOM 1454 O O . GLN A 1 180 ? -14.676 -7.157 0.737 1.00 88.19 180 GLN A O 1
ATOM 1459 N N . ASN A 1 181 ? -12.994 -8.627 0.508 1.00 87.75 181 ASN A N 1
ATOM 1460 C CA . ASN A 1 181 ? -11.983 -7.776 1.137 1.00 87.75 181 ASN A CA 1
ATOM 1461 C C . ASN A 1 181 ? -11.391 -6.726 0.184 1.00 87.75 181 ASN A C 1
ATOM 1463 O O . ASN A 1 181 ? -10.865 -5.716 0.636 1.00 87.75 181 ASN A O 1
ATOM 1467 N N . ILE A 1 182 ? -11.416 -6.969 -1.131 1.00 90.06 182 ILE A N 1
ATOM 1468 C CA . ILE A 1 182 ? -10.810 -6.085 -2.131 1.00 90.06 182 ILE A CA 1
ATOM 1469 C C . ILE A 1 182 ? -11.873 -5.692 -3.155 1.00 90.06 182 ILE A C 1
ATOM 1471 O O . ILE A 1 182 ? -12.164 -6.435 -4.095 1.00 90.06 182 ILE A O 1
ATOM 1475 N N . ASN A 1 183 ? -12.401 -4.481 -2.990 1.00 91.38 183 ASN A N 1
ATOM 1476 C CA . ASN A 1 183 ? -13.323 -3.869 -3.938 1.00 91.38 183 ASN A CA 1
ATOM 1477 C C . ASN A 1 183 ? -12.668 -3.653 -5.315 1.00 91.38 183 ASN A C 1
ATOM 1479 O O . ASN A 1 183 ? -11.447 -3.548 -5.462 1.00 91.38 183 ASN A O 1
ATOM 1483 N N . ALA A 1 184 ? -13.489 -3.541 -6.360 1.00 91.88 184 ALA A N 1
ATOM 1484 C CA . ALA A 1 184 ? -12.999 -3.298 -7.720 1.00 91.88 184 ALA A CA 1
ATOM 1485 C C . ALA A 1 184 ? -12.196 -1.984 -7.838 1.00 91.88 184 ALA A C 1
ATOM 1487 O O . ALA A 1 184 ? -11.206 -1.915 -8.573 1.00 91.88 184 ALA A O 1
ATOM 1488 N N . GLU A 1 185 ? -12.588 -0.963 -7.076 1.00 91.94 185 GLU A N 1
ATOM 1489 C CA . GLU A 1 185 ? -11.916 0.337 -7.021 1.00 91.94 185 GLU A CA 1
ATOM 1490 C C . GLU A 1 185 ? -10.528 0.240 -6.385 1.00 91.94 185 GLU A C 1
ATOM 1492 O O . GLU A 1 185 ? -9.540 0.668 -6.986 1.00 91.94 185 GLU A O 1
ATOM 1497 N N . THR A 1 186 ? -10.421 -0.395 -5.212 1.00 90.75 186 THR A N 1
ATOM 1498 C CA . THR A 1 186 ? -9.132 -0.574 -4.524 1.00 90.75 186 THR A CA 1
ATOM 1499 C C . THR A 1 186 ? -8.185 -1.402 -5.377 1.00 90.75 186 THR A C 1
ATOM 1501 O O . THR A 1 186 ? -7.012 -1.067 -5.516 1.00 90.75 186 THR A O 1
ATOM 1504 N N . ARG A 1 187 ? -8.704 -2.420 -6.063 1.00 93.50 187 ARG A N 1
ATOM 1505 C CA . ARG A 1 187 ? -7.936 -3.232 -7.001 1.00 93.50 187 ARG A CA 1
ATOM 1506 C C . ARG A 1 187 ? -7.379 -2.428 -8.180 1.00 93.50 187 ARG A C 1
ATOM 1508 O O . ARG A 1 187 ? -6.232 -2.634 -8.577 1.00 93.50 187 ARG A O 1
ATOM 1515 N N . SER A 1 188 ? -8.179 -1.511 -8.721 1.00 93.75 188 SER A N 1
ATOM 1516 C CA . SER A 1 188 ? -7.764 -0.607 -9.799 1.00 93.75 188 SER A CA 1
ATOM 1517 C C . SER A 1 188 ? -6.724 0.407 -9.310 1.00 93.75 188 SER A C 1
ATOM 1519 O O . SER A 1 188 ? -5.751 0.673 -10.014 1.00 93.75 188 SER A O 1
ATOM 1521 N N . SER A 1 189 ? -6.878 0.906 -8.080 1.00 93.19 189 SER A N 1
ATOM 1522 C CA . SER A 1 189 ? -5.913 1.791 -7.417 1.00 93.19 189 SER A CA 1
ATOM 1523 C C . SER A 1 189 ? -4.569 1.098 -7.161 1.00 93.19 189 SER A C 1
ATOM 1525 O O . SER A 1 189 ? -3.521 1.607 -7.548 1.00 93.19 189 SER A O 1
ATOM 1527 N N . ILE A 1 190 ? -4.581 -0.123 -6.612 1.00 93.44 190 ILE A N 1
ATOM 1528 C CA . ILE A 1 190 ? -3.372 -0.939 -6.407 1.00 93.44 190 ILE A CA 1
ATOM 1529 C C . ILE A 1 190 ? -2.631 -1.130 -7.734 1.00 93.44 190 ILE A C 1
ATOM 1531 O O . ILE A 1 190 ? -1.408 -0.990 -7.815 1.00 93.44 190 ILE A O 1
ATOM 1535 N N . TYR A 1 191 ? -3.375 -1.425 -8.799 1.00 94.88 191 TYR A N 1
ATOM 1536 C CA . TYR A 1 191 ? -2.804 -1.620 -10.122 1.00 94.88 191 TYR A CA 1
ATOM 1537 C C . TYR A 1 191 ? -2.179 -0.347 -10.692 1.00 94.88 191 TYR A C 1
ATOM 1539 O O . TYR A 1 191 ? -1.038 -0.393 -11.156 1.00 94.88 191 TYR A O 1
ATOM 1547 N N . SER A 1 192 ? -2.887 0.785 -10.630 1.00 93.25 192 SER A N 1
ATOM 1548 C CA . SER A 1 192 ? -2.390 2.065 -11.139 1.00 93.25 192 SER A CA 1
ATOM 1549 C C . SER A 1 192 ? -1.172 2.552 -10.354 1.00 93.25 192 SER A C 1
ATOM 1551 O O . SER A 1 192 ? -0.203 3.009 -10.958 1.00 93.25 192 SER A O 1
ATOM 1553 N N . MET A 1 193 ? -1.163 2.379 -9.028 1.00 92.25 193 MET A N 1
ATOM 1554 C CA . MET A 1 193 ? -0.016 2.701 -8.182 1.00 92.25 193 MET A CA 1
ATOM 1555 C C . MET A 1 193 ? 1.190 1.815 -8.504 1.00 92.25 193 MET A C 1
ATOM 1557 O O . MET A 1 193 ? 2.296 2.325 -8.675 1.00 92.25 193 MET A O 1
ATOM 1561 N N . PHE A 1 194 ? 1.010 0.499 -8.637 1.00 94.81 194 PHE A N 1
ATOM 1562 C CA . PHE A 1 194 ? 2.133 -0.415 -8.857 1.00 94.81 194 PHE A CA 1
ATOM 1563 C C . PHE A 1 194 ? 2.710 -0.353 -10.282 1.00 94.81 194 PHE A C 1
ATOM 1565 O O . PHE A 1 194 ? 3.930 -0.435 -10.465 1.00 94.81 194 PHE A O 1
ATOM 1572 N N . TRP A 1 195 ? 1.861 -0.223 -11.306 1.00 94.50 195 TRP A N 1
ATOM 1573 C CA . TRP A 1 195 ? 2.264 -0.198 -12.720 1.00 94.50 195 TRP A CA 1
ATOM 1574 C C . TRP A 1 195 ? 2.412 1.209 -13.313 1.00 94.50 195 TRP A C 1
ATOM 1576 O O . TRP A 1 195 ? 2.618 1.335 -14.514 1.00 94.50 195 TRP A O 1
ATOM 1586 N N . ASN A 1 196 ? 2.384 2.264 -12.493 1.00 91.62 196 ASN A N 1
ATOM 1587 C CA . ASN A 1 196 ? 2.627 3.630 -12.958 1.00 91.62 196 ASN A CA 1
ATOM 1588 C C . ASN A 1 196 ? 3.944 3.726 -13.760 1.00 91.62 196 ASN A C 1
ATOM 1590 O O . ASN A 1 196 ? 4.997 3.295 -13.280 1.00 91.62 196 ASN A O 1
ATOM 1594 N N . SER A 1 197 ? 3.906 4.325 -14.954 1.00 87.12 197 SER A N 1
ATOM 1595 C CA . SER A 1 197 ? 5.074 4.477 -15.837 1.00 87.12 197 SER A CA 1
ATOM 1596 C C . SER A 1 197 ? 6.177 5.362 -15.247 1.00 87.12 197 SER A C 1
ATOM 1598 O O . SER A 1 197 ? 7.325 5.298 -15.687 1.00 87.12 197 SER A O 1
ATOM 1600 N N . LEU A 1 198 ? 5.856 6.160 -14.228 1.00 87.75 198 LEU A N 1
ATOM 1601 C CA . LEU A 1 198 ? 6.812 6.993 -13.501 1.00 87.75 198 LEU A CA 1
ATOM 1602 C C . LEU A 1 198 ? 7.581 6.218 -12.419 1.00 87.75 198 LEU A C 1
ATOM 1604 O O . LEU A 1 198 ? 8.547 6.740 -11.858 1.00 87.75 198 LEU A O 1
ATOM 1608 N N . ASN A 1 199 ? 7.168 4.988 -12.094 1.00 89.12 199 ASN A N 1
ATOM 1609 C CA . ASN A 1 199 ? 7.776 4.219 -11.016 1.00 89.12 199 ASN A CA 1
ATOM 1610 C C . ASN A 1 199 ? 8.975 3.400 -11.492 1.00 89.12 199 ASN A C 1
ATOM 1612 O O . ASN A 1 199 ? 8.847 2.448 -12.258 1.00 89.12 199 ASN A O 1
ATOM 1616 N N . ASP A 1 200 ? 10.141 3.720 -10.933 1.00 91.38 200 ASP A N 1
ATOM 1617 C CA . ASP A 1 200 ? 11.334 2.883 -11.034 1.00 91.38 200 ASP A CA 1
ATOM 1618 C C . ASP A 1 200 ? 11.195 1.594 -10.193 1.00 91.38 200 ASP A C 1
ATOM 1620 O O . ASP A 1 200 ? 10.370 1.493 -9.277 1.00 91.38 200 ASP A O 1
ATOM 1624 N N . VAL A 1 201 ? 12.053 0.608 -10.457 1.00 91.75 201 VAL A N 1
ATOM 1625 C CA . VAL A 1 201 ? 12.125 -0.678 -9.746 1.00 91.75 201 VAL A CA 1
ATOM 1626 C C . VAL A 1 201 ? 12.213 -0.478 -8.231 1.00 91.75 201 VAL A C 1
ATOM 1628 O O . VAL A 1 201 ? 11.585 -1.219 -7.472 1.00 91.75 201 VAL A O 1
ATOM 1631 N N . ASN A 1 202 ? 12.946 0.539 -7.773 1.00 93.69 202 ASN A N 1
ATOM 1632 C CA . ASN A 1 202 ? 13.052 0.862 -6.351 1.00 93.69 202 ASN A CA 1
ATOM 1633 C C . ASN A 1 202 ? 11.721 1.332 -5.754 1.00 93.69 202 ASN A C 1
ATOM 1635 O O . ASN A 1 202 ? 11.359 0.878 -4.671 1.00 93.69 202 ASN A O 1
ATOM 1639 N N . ARG A 1 203 ? 10.952 2.159 -6.475 1.00 92.94 203 ARG A N 1
ATOM 1640 C CA . ARG A 1 203 ? 9.619 2.594 -6.028 1.00 92.94 203 ARG A CA 1
ATOM 1641 C C . ARG A 1 203 ? 8.645 1.427 -5.950 1.00 92.94 203 ARG A C 1
ATOM 1643 O O . ARG A 1 203 ? 7.903 1.322 -4.984 1.00 92.94 203 ARG A O 1
ATOM 1650 N N . LYS A 1 204 ? 8.702 0.493 -6.904 1.00 93.00 204 LYS A N 1
ATOM 1651 C CA . LYS A 1 204 ? 7.900 -0.741 -6.843 1.00 93.00 204 LYS A CA 1
ATOM 1652 C C . LYS A 1 204 ? 8.252 -1.599 -5.633 1.00 93.00 204 LYS A C 1
ATOM 1654 O O . LYS A 1 204 ? 7.363 -2.122 -4.972 1.00 93.00 204 LYS A O 1
ATOM 1659 N N . ARG A 1 205 ? 9.545 -1.734 -5.319 1.00 94.31 205 ARG A N 1
ATOM 1660 C CA . ARG A 1 205 ? 10.005 -2.456 -4.122 1.00 94.31 205 ARG A CA 1
ATOM 1661 C C . ARG A 1 205 ? 9.540 -1.778 -2.838 1.00 94.31 205 ARG A C 1
ATOM 1663 O O . ARG A 1 205 ? 9.091 -2.480 -1.943 1.00 94.31 205 ARG A O 1
ATOM 1670 N N . GLN A 1 206 ? 9.632 -0.451 -2.765 1.00 93.25 206 GLN A N 1
ATOM 1671 C CA . GLN A 1 206 ? 9.132 0.333 -1.633 1.00 93.25 206 GLN A CA 1
ATOM 1672 C C . GLN A 1 206 ? 7.623 0.168 -1.468 1.00 93.25 206 GLN A C 1
ATOM 1674 O O . GLN A 1 206 ? 7.174 -0.095 -0.362 1.00 93.25 206 GLN A O 1
ATOM 1679 N N . TYR A 1 207 ? 6.865 0.228 -2.565 1.00 93.81 207 TYR A N 1
ATOM 1680 C CA . TYR A 1 207 ? 5.426 -0.014 -2.547 1.00 93.81 207 TYR A CA 1
ATOM 1681 C C . TYR A 1 207 ? 5.086 -1.417 -2.039 1.00 93.81 207 TYR A C 1
ATOM 1683 O O . TYR A 1 207 ? 4.195 -1.573 -1.220 1.00 93.81 207 TYR A O 1
ATOM 1691 N N . VAL A 1 208 ? 5.800 -2.460 -2.476 1.00 94.00 208 VAL A N 1
ATOM 1692 C CA . VAL A 1 208 ? 5.577 -3.802 -1.914 1.00 94.00 208 VAL A CA 1
ATOM 1693 C C . VAL A 1 208 ? 5.932 -3.813 -0.430 1.00 94.00 208 VAL A C 1
ATOM 1695 O O . VAL A 1 208 ? 5.148 -4.314 0.359 1.00 94.00 208 VAL A O 1
ATOM 1698 N N . ALA A 1 209 ? 7.077 -3.242 -0.047 1.00 93.12 209 ALA A N 1
ATOM 1699 C CA . ALA A 1 209 ? 7.553 -3.224 1.333 1.00 93.12 209 ALA A CA 1
ATOM 1700 C C . ALA A 1 209 ? 6.620 -2.477 2.298 1.00 93.12 209 ALA A C 1
ATOM 1702 O O . ALA A 1 209 ? 6.536 -2.884 3.451 1.00 93.12 209 ALA A O 1
ATOM 1703 N N . SER A 1 210 ? 5.913 -1.436 1.843 1.00 91.31 210 SER A N 1
ATOM 1704 C CA . SER A 1 210 ? 4.937 -0.715 2.670 1.00 91.31 210 SER A CA 1
ATOM 1705 C C . SER A 1 210 ? 3.695 -1.544 3.003 1.00 91.31 210 SER A C 1
ATOM 1707 O O . SER A 1 210 ? 2.985 -1.195 3.929 1.00 91.31 210 SER A O 1
ATOM 1709 N N . HIS A 1 211 ? 3.453 -2.629 2.266 1.00 91.50 211 HIS A N 1
ATOM 1710 C CA . HIS A 1 211 ? 2.350 -3.573 2.469 1.00 91.50 211 HIS A CA 1
ATOM 1711 C C . HIS A 1 211 ? 2.857 -4.915 3.029 1.00 91.50 211 HIS A C 1
ATOM 1713 O O . HIS A 1 211 ? 2.289 -5.976 2.758 1.00 91.50 211 HIS A O 1
ATOM 1719 N N . VAL A 1 212 ? 4.012 -4.905 3.709 1.00 93.62 212 VAL A N 1
ATOM 1720 C CA . VAL A 1 212 ? 4.569 -6.089 4.369 1.00 93.62 212 VAL A CA 1
ATOM 1721 C C . VAL A 1 212 ? 4.733 -5.836 5.857 1.00 93.62 212 VAL A C 1
ATOM 1723 O O . VAL A 1 212 ? 5.678 -5.166 6.279 1.00 93.62 212 VAL A O 1
ATOM 1726 N N . LYS A 1 213 ? 3.915 -6.509 6.663 1.00 90.75 213 LYS A N 1
ATOM 1727 C CA . LYS A 1 213 ? 4.143 -6.637 8.101 1.00 90.75 213 LYS A CA 1
ATOM 1728 C C . LYS A 1 213 ? 5.117 -7.764 8.404 1.00 90.75 213 LYS A C 1
ATOM 1730 O O . LYS A 1 213 ? 5.077 -8.842 7.809 1.00 90.75 213 LYS A O 1
ATOM 1735 N N . THR A 1 214 ? 6.030 -7.525 9.339 1.00 92.81 214 THR A N 1
ATOM 1736 C CA . THR A 1 214 ? 7.000 -8.530 9.785 1.00 92.81 214 THR A CA 1
ATOM 1737 C C . THR A 1 214 ? 6.692 -8.916 11.222 1.00 92.81 214 THR A C 1
ATOM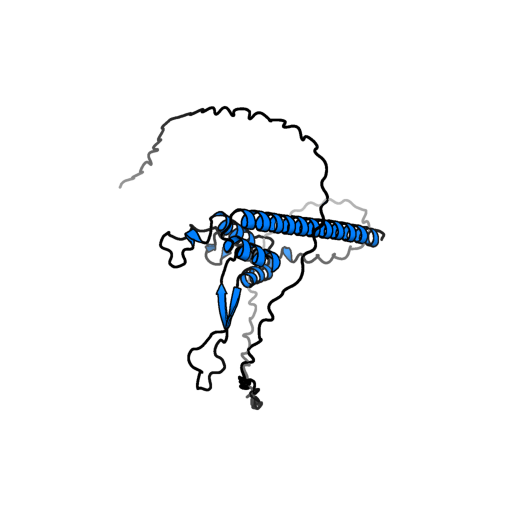 1739 O O . THR A 1 214 ? 6.830 -8.097 12.121 1.00 92.81 214 THR A O 1
ATOM 1742 N N . GLU A 1 215 ? 6.314 -10.171 11.441 1.00 90.81 215 GLU A N 1
ATOM 1743 C CA . GLU A 1 215 ? 5.973 -10.692 12.766 1.00 90.81 215 GLU A CA 1
ATOM 1744 C C . GLU A 1 215 ? 6.993 -11.723 13.229 1.00 90.81 215 GLU A C 1
ATOM 1746 O O . GLU A 1 215 ? 7.539 -12.482 12.426 1.00 90.81 215 GLU A O 1
ATOM 1751 N N . LEU A 1 216 ? 7.238 -11.796 14.534 1.00 90.75 216 LEU A N 1
ATOM 1752 C CA . LEU A 1 216 ? 8.095 -12.824 15.113 1.00 90.75 216 LEU A CA 1
ATOM 1753 C C . LEU A 1 216 ? 7.429 -14.201 15.017 1.00 90.75 216 LEU A C 1
ATOM 1755 O O . LEU A 1 216 ? 6.251 -14.375 15.319 1.00 90.75 216 LEU A O 1
ATOM 1759 N N . ILE A 1 217 ? 8.199 -15.218 14.626 1.00 88.75 217 ILE A N 1
ATOM 1760 C CA . ILE A 1 217 ? 7.710 -16.599 14.621 1.00 88.75 217 ILE A CA 1
ATOM 1761 C C . ILE A 1 217 ? 7.713 -17.118 16.057 1.00 88.75 217 ILE A C 1
ATOM 1763 O O . ILE A 1 217 ? 8.748 -17.551 16.570 1.00 88.75 217 ILE A O 1
ATOM 1767 N N . ILE A 1 218 ? 6.536 -17.138 16.679 1.00 86.25 218 ILE A N 1
ATOM 1768 C CA . ILE A 1 218 ? 6.338 -17.747 17.995 1.00 86.25 218 ILE A CA 1
ATOM 1769 C C . ILE A 1 218 ? 6.377 -19.271 17.840 1.00 86.25 218 ILE A C 1
ATOM 1771 O O . ILE A 1 218 ? 5.515 -19.887 17.209 1.00 86.25 218 ILE A O 1
ATOM 1775 N N . ARG A 1 219 ? 7.404 -19.908 18.409 1.00 82.00 219 ARG A N 1
ATOM 1776 C CA . ARG A 1 219 ? 7.552 -21.369 18.402 1.00 82.00 219 ARG A CA 1
ATOM 1777 C C . ARG A 1 219 ? 7.063 -21.938 19.727 1.00 82.00 219 ARG A C 1
ATOM 1779 O O . ARG A 1 219 ? 7.559 -21.561 20.778 1.00 82.00 219 ARG A O 1
ATOM 1786 N N . ARG A 1 220 ? 6.154 -22.919 19.673 1.00 79.19 220 ARG A N 1
ATOM 1787 C CA . ARG A 1 220 ? 5.642 -23.616 20.873 1.00 79.19 220 ARG A CA 1
ATOM 1788 C C . ARG A 1 220 ? 6.703 -24.419 21.630 1.00 79.19 220 ARG A C 1
ATOM 1790 O O . ARG A 1 220 ? 6.501 -24.762 22.785 1.00 79.19 220 ARG A O 1
ATOM 1797 N N . ARG A 1 221 ? 7.799 -24.783 20.967 1.00 79.56 221 ARG A N 1
ATOM 1798 C CA . ARG A 1 221 ? 8.924 -25.506 21.563 1.00 79.56 221 ARG A CA 1
ATOM 1799 C C . ARG A 1 221 ? 10.201 -24.754 21.231 1.00 79.56 221 ARG A C 1
ATOM 1801 O O . ARG A 1 221 ? 10.400 -24.378 20.071 1.00 79.56 221 ARG A O 1
ATOM 1808 N N . SER A 1 222 ? 11.052 -24.551 22.233 1.00 69.88 222 SER A N 1
ATOM 1809 C CA . SER A 1 222 ? 12.409 -24.073 22.005 1.00 69.88 222 SER A CA 1
ATOM 1810 C C . SER A 1 222 ? 13.127 -25.068 21.094 1.00 69.88 222 SER A C 1
ATOM 1812 O O . SER A 1 222 ? 12.966 -26.288 21.198 1.00 69.88 222 SER A O 1
ATOM 1814 N N . ARG A 1 223 ? 13.867 -24.548 20.115 1.00 66.25 223 ARG A N 1
ATOM 1815 C CA . ARG A 1 223 ? 14.603 -25.396 19.181 1.00 66.25 223 ARG A CA 1
ATOM 1816 C C . ARG A 1 223 ? 15.870 -25.867 19.891 1.00 66.25 223 ARG A C 1
ATOM 1818 O O . ARG A 1 223 ? 16.848 -25.136 19.943 1.00 66.25 223 ARG A O 1
ATOM 1825 N N . SER A 1 224 ? 15.860 -27.072 20.447 1.00 61.25 224 SER A N 1
ATOM 1826 C CA . SER A 1 224 ? 17.080 -27.704 20.951 1.00 61.25 224 SER A CA 1
ATOM 1827 C C . SER A 1 224 ? 17.915 -28.191 19.758 1.00 61.25 224 SER A C 1
ATOM 1829 O O . SER A 1 224 ? 17.602 -29.221 19.161 1.00 61.25 224 SER A O 1
ATOM 1831 N N . GLY A 1 225 ? 18.932 -27.428 19.347 1.00 66.38 225 GLY A N 1
ATOM 1832 C CA . GLY A 1 225 ? 19.894 -27.849 18.320 1.00 66.38 225 GLY A CA 1
ATOM 1833 C C . GLY A 1 225 ? 20.552 -26.701 17.546 1.00 66.38 225 GLY A C 1
ATOM 1834 O O . GLY A 1 225 ? 19.967 -25.635 17.379 1.00 66.38 225 GLY A O 1
ATOM 1835 N N . LEU A 1 226 ? 21.752 -26.966 17.016 1.00 59.44 226 LEU A N 1
ATOM 1836 C CA . LEU A 1 226 ? 22.709 -26.046 16.364 1.00 59.44 226 LEU A CA 1
ATOM 1837 C C . LEU A 1 226 ? 22.222 -25.306 15.094 1.00 59.44 226 LEU A C 1
ATOM 1839 O O . LEU A 1 226 ? 23.022 -24.703 14.392 1.00 59.44 226 LEU A O 1
ATOM 1843 N N . ARG A 1 227 ? 20.928 -25.334 14.754 1.00 59.53 227 ARG A N 1
ATOM 1844 C CA . ARG A 1 227 ? 20.378 -24.572 13.618 1.00 59.53 227 ARG A CA 1
ATOM 1845 C C . ARG A 1 227 ? 19.755 -23.269 14.117 1.00 59.53 227 ARG A C 1
ATOM 1847 O O . ARG A 1 227 ? 18.525 -23.127 14.105 1.00 59.53 227 ARG A O 1
ATOM 1854 N N . CYS A 1 228 ? 20.614 -22.356 14.568 1.00 58.72 228 CYS A N 1
ATOM 1855 C CA . CYS A 1 228 ? 20.272 -20.979 14.936 1.00 58.72 228 CYS A CA 1
ATOM 1856 C C . CYS A 1 228 ? 19.909 -20.103 13.720 1.00 58.72 228 CYS A C 1
ATOM 1858 O O . CYS A 1 228 ? 19.207 -19.112 13.888 1.00 58.72 228 CYS A O 1
ATOM 1860 N N . ASP A 1 229 ? 20.228 -20.535 12.495 1.00 66.31 229 ASP A N 1
ATOM 1861 C CA . ASP A 1 229 ? 19.899 -19.822 11.243 1.00 66.31 229 ASP A CA 1
ATOM 1862 C C . ASP A 1 229 ? 18.423 -19.946 10.821 1.00 66.31 229 ASP A C 1
ATOM 1864 O O . ASP A 1 229 ? 18.048 -19.756 9.661 1.00 66.31 229 ASP A O 1
ATOM 1868 N N . ALA A 1 230 ? 17.547 -20.334 11.749 1.00 72.00 230 ALA A N 1
ATOM 1869 C CA . ALA A 1 230 ? 16.126 -20.406 11.466 1.00 72.00 230 ALA A CA 1
ATOM 1870 C C . ALA A 1 230 ? 15.584 -18.995 11.226 1.00 72.00 230 ALA A C 1
ATOM 1872 O O . ALA A 1 230 ? 15.857 -18.076 11.991 1.00 72.00 230 ALA A O 1
ATOM 1873 N N . LYS A 1 231 ? 14.734 -18.835 10.210 1.00 81.88 231 LYS A N 1
ATOM 1874 C CA . LYS A 1 231 ? 13.969 -17.600 10.009 1.00 81.88 231 LYS A CA 1
ATOM 1875 C C . LYS A 1 231 ? 13.253 -17.238 11.322 1.00 81.88 231 LYS A C 1
ATOM 1877 O O . LYS A 1 231 ? 12.461 -18.041 11.815 1.00 81.88 231 LYS A O 1
ATOM 1882 N N . ASN A 1 232 ? 13.550 -16.078 11.903 1.00 86.88 232 ASN A N 1
ATOM 1883 C CA . ASN A 1 232 ? 12.948 -15.638 13.174 1.00 86.88 232 ASN A CA 1
ATOM 1884 C C . ASN A 1 232 ? 11.684 -14.804 12.984 1.00 86.88 232 ASN A C 1
ATOM 1886 O O . ASN A 1 232 ? 10.923 -14.627 13.927 1.00 86.88 232 ASN A O 1
ATOM 1890 N N . HIS A 1 233 ? 11.436 -14.361 11.755 1.00 90.62 233 HIS A N 1
ATOM 1891 C CA . HIS A 1 233 ? 10.281 -13.551 11.417 1.00 90.62 233 HIS A CA 1
ATOM 1892 C C . HIS A 1 233 ? 9.504 -14.173 10.263 1.00 90.62 233 HIS A C 1
ATOM 1894 O O . HIS A 1 233 ? 10.088 -14.757 9.349 1.00 90.62 233 HIS A O 1
ATOM 1900 N N . THR A 1 234 ? 8.191 -14.034 10.265 1.00 93.31 234 THR A N 1
ATOM 1901 C CA . THR A 1 234 ? 7.357 -14.242 9.092 1.00 93.31 234 THR A CA 1
ATOM 1902 C C . THR A 1 234 ? 6.990 -12.893 8.483 1.00 93.31 234 THR A C 1
ATOM 1904 O O . THR A 1 234 ? 7.065 -11.864 9.145 1.00 93.31 234 THR A O 1
ATOM 1907 N N . ARG A 1 235 ? 6.672 -12.892 7.190 1.00 93.94 235 ARG A N 1
ATOM 1908 C CA . ARG A 1 235 ? 6.180 -11.706 6.490 1.00 93.94 235 ARG A CA 1
ATOM 1909 C C . ARG A 1 235 ? 4.715 -11.956 6.187 1.00 93.94 235 ARG A C 1
ATOM 1911 O O . ARG A 1 235 ? 4.415 -12.967 5.552 1.00 93.94 235 ARG A O 1
ATOM 1918 N N . GLN A 1 236 ? 3.852 -11.083 6.673 1.00 90.00 236 GLN A N 1
ATOM 1919 C CA . GLN A 1 236 ? 2.453 -11.013 6.292 1.00 90.00 236 GLN A CA 1
ATOM 1920 C C . GLN A 1 236 ? 2.301 -9.935 5.217 1.00 90.00 236 GLN A C 1
ATOM 1922 O O . GLN A 1 236 ? 3.070 -8.977 5.192 1.00 90.00 236 GLN A O 1
ATOM 1927 N N . TYR A 1 237 ? 1.381 -10.155 4.283 1.00 89.56 237 TYR A N 1
ATOM 1928 C CA . TYR A 1 237 ? 1.117 -9.243 3.176 1.00 89.56 237 TYR A CA 1
ATOM 1929 C C . TYR A 1 237 ? -0.343 -8.833 3.246 1.00 89.56 237 TYR A C 1
ATOM 1931 O O . TYR A 1 237 ? -1.226 -9.677 3.074 1.00 89.56 237 TYR A O 1
ATOM 1939 N N . ASP A 1 238 ? -0.575 -7.554 3.473 1.00 85.31 238 ASP A N 1
ATOM 1940 C CA . ASP A 1 238 ? -1.884 -6.957 3.640 1.00 85.31 238 ASP A CA 1
ATOM 1941 C C . ASP A 1 238 ? -1.967 -5.641 2.868 1.00 85.31 238 ASP A C 1
ATOM 1943 O O . ASP A 1 238 ? -1.063 -4.810 2.868 1.00 85.31 238 ASP A O 1
ATOM 1947 N N . PHE A 1 239 ? -3.076 -5.476 2.149 1.00 83.75 239 PHE A N 1
ATOM 1948 C CA . PHE A 1 239 ? -3.483 -4.182 1.621 1.00 83.75 239 PHE A CA 1
ATOM 1949 C C . PHE A 1 239 ? -4.384 -3.562 2.673 1.00 83.75 239 PHE A C 1
ATOM 1951 O O . PHE A 1 239 ? -5.605 -3.654 2.576 1.00 83.75 239 PHE A O 1
ATOM 1958 N N . GLU A 1 240 ? -3.779 -3.051 3.737 1.00 68.62 240 GLU A N 1
ATOM 1959 C CA . GLU A 1 240 ? -4.524 -2.297 4.733 1.00 68.62 240 GLU A CA 1
ATOM 1960 C C . GLU A 1 240 ? -5.173 -1.097 4.049 1.00 68.62 240 GLU A C 1
ATOM 1962 O O . GLU A 1 240 ? -4.524 -0.345 3.313 1.00 68.62 240 GLU A O 1
ATOM 1967 N N . SER A 1 241 ? -6.471 -0.911 4.293 1.00 59.66 241 SER A N 1
ATOM 1968 C CA . SER A 1 241 ? -7.006 0.447 4.322 1.00 59.66 241 SER A CA 1
ATOM 1969 C C . SER A 1 241 ? -6.084 1.227 5.254 1.00 59.66 241 SER A C 1
ATOM 1971 O O . SER A 1 241 ? -5.767 0.656 6.297 1.00 59.66 241 SER A O 1
ATOM 1973 N N . PRO A 1 242 ? -5.607 2.435 4.891 1.00 56.31 242 PRO A N 1
ATOM 1974 C CA . PRO A 1 242 ? -4.746 3.201 5.786 1.00 56.31 242 PRO A CA 1
ATOM 1975 C C . PRO A 1 242 ? -5.361 3.116 7.172 1.00 56.31 242 PRO A C 1
ATOM 1977 O O . PRO A 1 242 ? -6.567 3.368 7.277 1.00 56.31 242 PRO A O 1
ATOM 1980 N N . ASP A 1 243 ? -4.581 2.662 8.164 1.00 55.69 243 ASP A N 1
ATOM 1981 C CA . ASP A 1 243 ? -5.007 2.741 9.554 1.00 55.69 243 ASP A CA 1
ATOM 1982 C C . ASP A 1 243 ? -5.590 4.140 9.677 1.00 55.69 243 ASP A C 1
ATOM 1984 O O . ASP A 1 243 ? -4.919 5.128 9.343 1.00 55.69 243 ASP A O 1
ATOM 1988 N N . ASN A 1 244 ? -6.893 4.224 9.964 1.00 57.66 244 ASN A N 1
ATOM 1989 C CA . ASN A 1 244 ? -7.445 5.496 10.368 1.00 57.66 244 ASN A CA 1
ATOM 1990 C C . ASN A 1 244 ? -6.609 5.799 11.599 1.00 57.66 244 ASN A C 1
ATOM 1992 O O . ASN A 1 244 ? -6.781 5.122 12.605 1.00 57.66 244 ASN A O 1
ATOM 1996 N N . ASP A 1 245 ? -5.622 6.681 11.442 1.00 57.66 245 ASP A N 1
ATOM 1997 C CA . ASP A 1 245 ? -4.686 7.108 12.473 1.00 57.66 245 ASP A CA 1
ATOM 1998 C C . ASP A 1 245 ? -5.525 7.944 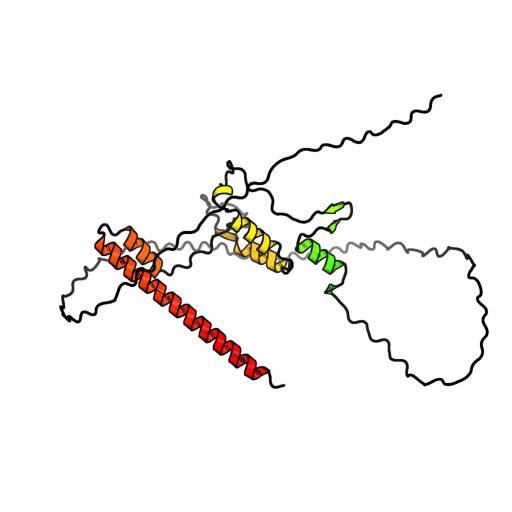13.443 1.00 57.66 245 ASP A C 1
ATOM 2000 O O . ASP A 1 245 ? -5.516 9.177 13.448 1.00 57.66 245 ASP A O 1
ATOM 2004 N N . THR A 1 246 ? -6.431 7.250 14.130 1.00 76.12 246 THR A N 1
ATOM 2005 C CA . THR A 1 246 ? -7.260 7.764 15.189 1.00 76.12 246 THR A CA 1
ATOM 2006 C C . THR A 1 246 ? -6.313 7.918 16.353 1.00 76.12 246 THR A C 1
ATOM 2008 O O . THR A 1 246 ? -5.582 7.008 16.732 1.00 76.12 246 THR A O 1
ATOM 2011 N N . CYS A 1 247 ? -6.249 9.131 16.883 1.00 89.50 247 CYS A N 1
ATOM 2012 C CA . CYS A 1 247 ? -5.475 9.358 18.087 1.00 89.50 247 CYS A CA 1
ATOM 2013 C C . CYS A 1 247 ? -6.099 8.572 19.253 1.00 89.50 247 CYS A C 1
ATOM 2015 O O . CYS A 1 247 ? -7.296 8.273 19.235 1.00 89.50 247 CYS A O 1
ATOM 2017 N N . ASP A 1 248 ? -5.324 8.336 20.314 1.00 91.19 248 ASP A N 1
ATOM 2018 C CA . ASP A 1 248 ? -5.795 7.642 21.523 1.00 91.19 248 ASP A CA 1
ATOM 2019 C C . ASP A 1 248 ? -7.112 8.231 22.079 1.00 91.19 248 ASP A C 1
ATOM 2021 O O . ASP A 1 248 ? -7.959 7.518 22.620 1.00 91.19 248 ASP A O 1
ATOM 2025 N N . SER A 1 249 ? -7.321 9.544 21.914 1.00 94.31 249 SER A N 1
ATOM 2026 C CA . SER A 1 249 ? -8.558 10.220 22.316 1.00 94.31 249 SER A CA 1
ATOM 2027 C C . SER A 1 249 ? -9.769 9.756 21.505 1.00 94.31 249 SER A C 1
ATOM 2029 O O . SER A 1 249 ? -10.820 9.510 22.095 1.00 94.31 249 SER A O 1
ATOM 2031 N N . CYS A 1 250 ? -9.635 9.607 20.182 1.00 94.44 250 CYS A N 1
ATOM 2032 C CA . CYS A 1 250 ? -10.700 9.099 19.316 1.00 94.44 250 CYS A CA 1
ATOM 2033 C C . CYS A 1 250 ? -11.112 7.685 19.734 1.00 94.44 250 CYS A C 1
ATOM 2035 O O . CYS A 1 250 ? -12.301 7.430 19.920 1.00 94.44 250 CYS A O 1
ATOM 2037 N N . ASP A 1 251 ? -10.140 6.803 19.965 1.00 93.00 251 ASP A N 1
ATOM 2038 C CA . ASP A 1 251 ? -10.400 5.432 20.409 1.00 93.00 251 ASP A CA 1
ATOM 2039 C C . ASP A 1 251 ? -11.113 5.421 21.768 1.00 93.00 251 ASP A C 1
ATOM 2041 O O . ASP A 1 251 ? -12.090 4.696 21.962 1.00 93.00 251 ASP A O 1
ATOM 2045 N N . SER A 1 252 ? -10.698 6.299 22.690 1.00 96.44 252 SER A N 1
ATOM 2046 C CA . SER A 1 252 ? -11.340 6.431 24.001 1.00 96.44 252 SER A CA 1
ATOM 2047 C C . SER A 1 252 ? -12.804 6.876 23.909 1.00 96.44 252 SER A C 1
ATOM 2049 O O . SER A 1 252 ? -13.642 6.372 24.658 1.00 96.44 252 SER A O 1
ATOM 2051 N N . PHE A 1 253 ? -13.137 7.789 22.989 1.00 97.38 253 PHE A N 1
ATOM 2052 C CA . PHE A 1 253 ? -14.516 8.226 22.778 1.00 97.38 253 PHE A CA 1
ATOM 2053 C C . PHE A 1 253 ? -15.357 7.114 22.167 1.00 97.38 253 PHE A C 1
ATOM 2055 O O . PHE A 1 253 ? -16.457 6.866 22.649 1.00 97.38 253 PHE A O 1
ATOM 2062 N N . LEU A 1 254 ? -14.834 6.404 21.165 1.00 94.81 254 LEU A N 1
ATOM 2063 C CA . LEU A 1 254 ? -15.551 5.301 20.526 1.00 94.81 254 LEU A CA 1
ATOM 2064 C C . LEU A 1 254 ? -15.881 4.182 21.521 1.00 94.81 254 LEU A C 1
ATOM 2066 O O . LEU A 1 254 ? -17.005 3.682 21.513 1.00 94.81 254 LEU A O 1
ATOM 2070 N N . ILE A 1 255 ? -14.949 3.843 22.418 1.00 96.06 255 ILE A N 1
ATOM 2071 C CA . ILE A 1 255 ? -15.189 2.872 23.496 1.00 96.06 255 ILE A CA 1
ATOM 2072 C C . ILE A 1 255 ? -16.282 3.383 24.446 1.00 96.06 255 ILE A C 1
ATOM 2074 O O . ILE A 1 255 ? -17.250 2.673 24.700 1.00 96.06 255 ILE A O 1
ATOM 2078 N N . LYS A 1 256 ? -16.203 4.638 24.912 1.00 97.75 256 LYS A N 1
ATOM 2079 C CA . LYS A 1 256 ? -17.222 5.215 25.811 1.00 97.75 256 LYS A CA 1
ATOM 2080 C C . LYS A 1 256 ? -18.612 5.287 25.168 1.00 97.75 256 LYS A C 1
ATOM 2082 O O . LYS A 1 256 ? -19.602 4.973 25.815 1.00 97.75 256 LYS A O 1
ATOM 2087 N N . ILE A 1 257 ? -18.696 5.683 23.898 1.00 97.25 257 ILE A N 1
ATOM 2088 C CA . ILE A 1 257 ? -19.950 5.757 23.129 1.00 97.25 257 ILE A CA 1
ATOM 2089 C C . ILE A 1 257 ? -20.560 4.364 22.940 1.00 97.25 257 ILE A C 1
ATOM 2091 O O . ILE A 1 257 ? -21.786 4.222 22.888 1.00 97.25 257 ILE A O 1
ATOM 2095 N N . HIS A 1 258 ? -19.712 3.347 22.795 1.00 96.25 258 HIS A N 1
ATOM 2096 C CA . HIS A 1 258 ? -20.135 1.959 22.683 1.00 96.25 258 HIS A CA 1
ATOM 2097 C C . HIS A 1 258 ? -20.658 1.410 24.018 1.00 96.25 258 HIS A C 1
ATOM 2099 O O . HIS A 1 258 ? -21.691 0.744 24.027 1.00 96.25 258 HIS A O 1
ATOM 2105 N N . ASP A 1 259 ? -19.979 1.719 25.122 1.00 96.94 259 ASP A N 1
ATOM 2106 C CA . ASP A 1 259 ? -20.298 1.185 26.450 1.00 96.94 259 ASP A CA 1
ATOM 2107 C C . ASP A 1 259 ? -21.430 1.949 27.165 1.00 96.94 259 ASP A C 1
ATOM 2109 O O . ASP A 1 259 ? -22.020 1.432 28.113 1.00 96.94 259 ASP A O 1
ATOM 2113 N N . ALA A 1 260 ? -21.766 3.162 26.717 1.00 96.25 260 ALA A N 1
ATOM 2114 C CA . ALA A 1 260 ? -22.856 3.952 27.283 1.00 96.25 260 ALA A CA 1
ATOM 2115 C C . ALA A 1 260 ? -24.231 3.305 27.022 1.00 96.25 260 ALA A C 1
ATOM 2117 O O . ALA A 1 260 ? -24.688 3.189 25.882 1.00 96.25 260 ALA A O 1
ATOM 2118 N N . GLU A 1 261 ? -24.929 2.941 28.101 1.00 95.06 261 GLU A N 1
ATOM 2119 C CA . GLU A 1 261 ? -26.275 2.351 28.046 1.00 95.06 261 GLU A CA 1
ATOM 2120 C C . GLU A 1 261 ? -27.375 3.411 27.846 1.00 95.06 261 GLU A C 1
ATOM 2122 O O . GLU A 1 261 ? -28.425 3.132 27.261 1.00 95.06 261 GLU A O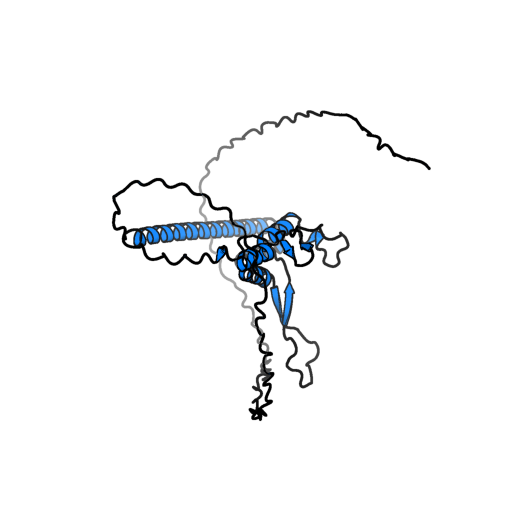 1
ATOM 2127 N N . PHE A 1 262 ? -27.140 4.644 28.308 1.00 96.38 262 PHE A N 1
ATOM 2128 C CA . PHE A 1 262 ? -28.125 5.725 28.278 1.00 96.38 262 PHE A CA 1
ATOM 2129 C C . PHE A 1 262 ? -27.981 6.611 27.037 1.00 96.38 262 PHE A C 1
ATOM 2131 O O . PHE A 1 262 ? -26.900 7.095 26.700 1.00 96.38 262 PHE A O 1
ATOM 2138 N N . SER A 1 263 ? -29.115 6.897 26.387 1.00 94.88 263 SER A N 1
ATOM 2139 C CA . SER A 1 263 ? -29.150 7.687 25.148 1.00 94.88 263 SER A CA 1
ATOM 2140 C C . SER A 1 263 ? -28.627 9.117 25.318 1.00 94.88 263 SER A C 1
ATOM 2142 O O . SER A 1 263 ? -28.021 9.653 24.394 1.00 94.88 263 SER A O 1
ATOM 2144 N N . GLU A 1 264 ? -28.864 9.750 26.470 1.00 96.25 264 GLU A N 1
ATOM 2145 C CA . GLU A 1 264 ? -28.425 11.130 26.718 1.00 96.25 264 GLU A CA 1
ATOM 2146 C C . GLU A 1 264 ? -26.905 11.233 26.888 1.00 96.25 264 GLU A C 1
ATOM 2148 O O . GLU A 1 264 ? -26.279 12.140 26.345 1.00 96.25 264 GLU A O 1
ATOM 2153 N N . GLU A 1 265 ? -26.298 10.284 27.603 1.00 96.12 265 GLU A N 1
ATOM 2154 C CA . GLU A 1 265 ? -24.845 10.215 27.786 1.00 96.12 265 GLU A CA 1
ATOM 2155 C C . GLU A 1 265 ? -24.137 9.956 26.456 1.00 96.12 265 GLU A C 1
ATOM 2157 O O . GLU A 1 265 ? -23.162 10.631 26.122 1.00 96.12 265 GLU A O 1
ATOM 2162 N N . LYS A 1 266 ? -24.694 9.055 25.642 1.00 97.56 266 LYS A N 1
ATOM 2163 C CA . LYS A 1 266 ? -24.192 8.782 24.297 1.00 97.56 266 LYS A CA 1
ATOM 2164 C C . LYS A 1 266 ? -24.211 10.026 23.404 1.00 97.56 266 LYS A C 1
ATOM 2166 O O . LYS A 1 266 ? -23.250 10.249 22.675 1.00 97.56 266 LYS A O 1
ATOM 2171 N N . SER A 1 267 ? -25.265 10.847 23.485 1.00 97.69 267 SER A N 1
ATOM 2172 C CA . SER A 1 267 ? -25.352 12.111 22.736 1.00 97.69 267 SER A CA 1
ATOM 2173 C C . SER A 1 267 ? -24.251 13.087 23.147 1.00 97.69 267 SER A C 1
ATOM 2175 O O . SER A 1 267 ? -23.574 13.640 22.287 1.00 97.69 267 SER A O 1
ATOM 2177 N N . LYS A 1 268 ? -24.011 13.249 24.454 1.00 97.81 268 LYS A N 1
ATOM 2178 C CA . LYS A 1 268 ? -22.955 14.139 24.964 1.00 97.81 268 LYS A CA 1
ATOM 2179 C C . LYS A 1 268 ? -21.562 13.677 24.538 1.00 97.81 268 LYS A C 1
ATOM 2181 O O . LYS A 1 268 ? -20.769 14.479 24.057 1.00 97.81 268 LYS A O 1
ATOM 2186 N N . LEU A 1 269 ? -21.275 12.381 24.665 1.00 97.94 269 LEU A N 1
ATOM 2187 C CA . LEU A 1 269 ? -19.999 11.808 24.230 1.00 97.94 269 LEU A CA 1
ATOM 2188 C C . LEU A 1 269 ? -19.794 11.944 22.716 1.00 97.94 269 LEU A C 1
ATOM 2190 O O . LEU A 1 269 ? -18.674 12.190 22.271 1.00 97.94 269 LEU A O 1
ATOM 2194 N N . GLN A 1 270 ? -20.865 11.813 21.930 1.00 97.44 270 GLN A N 1
ATOM 2195 C CA . GLN A 1 270 ? -20.819 12.032 20.488 1.00 97.44 270 GLN A CA 1
ATOM 2196 C C . GLN A 1 270 ? -20.510 13.497 20.151 1.00 97.44 270 GLN A C 1
ATOM 2198 O O . GLN A 1 270 ? -19.647 13.754 19.318 1.00 97.44 270 GLN A O 1
ATOM 2203 N N . GLU A 1 271 ? -21.145 14.458 20.826 1.00 98.06 271 GLU A N 1
ATOM 2204 C CA . GLU A 1 271 ? -20.860 15.888 20.643 1.00 98.06 271 GLU A CA 1
ATOM 2205 C C . GLU A 1 271 ? -19.404 16.237 20.994 1.00 98.06 271 GLU A C 1
ATOM 2207 O O . GLU A 1 271 ? -18.749 16.998 20.277 1.00 98.06 271 GLU A O 1
ATOM 2212 N N . GLU A 1 272 ? -18.865 15.662 22.073 1.00 98.06 272 GLU A N 1
ATOM 2213 C CA . GLU A 1 272 ? -17.456 15.829 22.450 1.00 98.06 272 GLU A CA 1
ATOM 2214 C C . GLU A 1 272 ? -16.503 15.228 21.412 1.00 98.06 272 GLU A C 1
ATOM 2216 O O . GLU A 1 272 ? -15.496 15.852 21.057 1.00 98.06 272 GLU A O 1
ATOM 2221 N N . TYR A 1 273 ? -16.834 14.048 20.888 1.00 97.50 273 TYR A N 1
ATOM 2222 C CA . TYR A 1 273 ? -16.080 13.407 19.817 1.00 97.50 273 TYR A CA 1
ATOM 2223 C C . TYR A 1 273 ? -16.080 14.252 18.535 1.00 97.50 273 TYR A C 1
ATOM 2225 O O . TYR A 1 273 ? -15.022 14.508 17.955 1.00 97.50 273 TYR A O 1
ATOM 2233 N N . ASP A 1 274 ? -17.237 14.775 18.131 1.00 96.69 274 ASP A N 1
ATOM 2234 C CA . ASP A 1 274 ? -17.367 15.619 16.942 1.00 96.69 274 ASP A CA 1
ATOM 2235 C C . ASP A 1 274 ? -16.593 16.937 17.105 1.00 96.69 274 ASP A C 1
ATOM 2237 O O . ASP A 1 274 ? -15.909 17.399 16.182 1.00 96.69 274 ASP A O 1
ATOM 2241 N N . LYS A 1 275 ? -16.626 17.525 18.308 1.00 97.88 275 LYS A N 1
ATOM 2242 C CA . LYS A 1 275 ? -15.825 18.705 18.646 1.00 97.88 275 LYS A CA 1
ATOM 2243 C C . LYS A 1 275 ? -14.327 18.415 18.532 1.00 97.88 275 LYS A C 1
ATOM 2245 O O . LYS A 1 275 ? -13.599 19.220 17.948 1.00 97.88 275 LYS A O 1
ATOM 2250 N N . HIS A 1 276 ? -13.875 17.267 19.033 1.00 96.44 276 HIS A N 1
ATOM 2251 C CA . HIS A 1 276 ? -12.485 16.834 18.916 1.00 96.44 276 HIS A CA 1
ATOM 2252 C C . HIS A 1 276 ? -12.044 16.705 17.447 1.00 96.44 276 HIS A C 1
ATOM 2254 O O . HIS A 1 276 ? -10.999 17.239 17.064 1.00 96.44 276 HIS A O 1
ATOM 2260 N N . LEU A 1 277 ? -12.862 16.075 16.597 1.00 94.31 277 LEU A N 1
ATOM 2261 C CA . LEU A 1 277 ? -12.584 15.967 15.161 1.00 94.31 277 LEU A CA 1
ATOM 2262 C C . LEU A 1 277 ? -12.517 17.344 14.477 1.00 94.31 277 LEU A C 1
ATOM 2264 O O . LEU A 1 277 ? -11.627 17.594 13.656 1.00 94.31 277 LEU A O 1
ATOM 2268 N N . ALA A 1 278 ? -13.412 18.268 14.839 1.00 96.56 278 ALA A N 1
ATOM 2269 C CA . ALA A 1 278 ? -13.410 19.629 14.309 1.00 96.56 278 ALA A CA 1
ATOM 2270 C C . ALA A 1 278 ? -12.144 20.412 14.703 1.00 96.56 278 ALA A C 1
ATOM 2272 O O . ALA A 1 278 ? -11.584 21.147 13.883 1.00 96.56 278 ALA A O 1
ATOM 2273 N N . GLU A 1 279 ? -11.668 20.261 15.940 1.00 96.12 279 GLU A N 1
ATOM 2274 C CA . GLU A 1 279 ? -10.416 20.867 16.408 1.00 96.12 279 GLU A CA 1
ATOM 2275 C C . GLU A 1 279 ? -9.196 20.286 15.683 1.00 96.12 279 GLU A C 1
ATOM 2277 O O . GLU A 1 279 ? -8.346 21.046 15.207 1.00 96.12 279 GLU A O 1
ATOM 2282 N N . ALA A 1 280 ? -9.144 18.962 15.508 1.00 93.44 280 ALA A N 1
ATOM 2283 C CA . ALA A 1 280 ? -8.085 18.301 14.752 1.00 93.44 280 ALA A CA 1
ATOM 2284 C C . ALA A 1 280 ? -8.028 18.805 13.299 1.00 93.44 280 ALA A C 1
ATOM 2286 O O . ALA A 1 280 ? -6.958 19.194 12.820 1.00 93.44 280 ALA A O 1
ATOM 2287 N N . SER A 1 281 ? -9.178 18.897 12.616 1.00 93.31 281 SER A N 1
ATOM 2288 C CA . SER A 1 281 ? -9.263 19.431 11.248 1.00 93.31 281 SER A CA 1
ATOM 2289 C C . SER A 1 281 ? -8.717 20.858 11.155 1.00 93.31 281 SER A C 1
ATOM 2291 O O . SER A 1 281 ? -7.912 21.157 10.270 1.00 93.31 281 SER A O 1
ATOM 2293 N N . LYS A 1 282 ? -9.085 21.734 12.101 1.00 96.94 282 LYS A N 1
ATOM 2294 C CA . LYS A 1 282 ? -8.551 23.106 12.167 1.00 96.94 282 LYS A CA 1
ATOM 2295 C C . LYS A 1 282 ? -7.029 23.111 12.327 1.00 96.94 282 LYS A C 1
ATOM 2297 O O . LYS A 1 282 ? -6.353 23.900 11.668 1.00 96.94 282 LYS A O 1
ATOM 2302 N N . GLY A 1 283 ? -6.480 22.221 13.155 1.00 93.88 283 GLY A N 1
ATOM 2303 C CA . GLY A 1 283 ? -5.035 22.062 13.330 1.00 93.88 283 GLY A CA 1
ATOM 2304 C C . GLY A 1 283 ? -4.313 21.685 12.031 1.00 93.88 283 GLY A C 1
ATOM 2305 O O . GLY A 1 283 ? -3.296 22.295 11.686 1.00 93.88 283 GLY A O 1
ATOM 2306 N N . TYR A 1 284 ? -4.858 20.736 11.262 1.00 91.31 284 TYR A N 1
ATOM 2307 C CA . TYR A 1 284 ? -4.301 20.365 9.955 1.00 91.31 284 TYR A CA 1
ATOM 2308 C C . TYR A 1 284 ? -4.366 21.510 8.940 1.00 91.31 284 TYR A C 1
ATOM 2310 O O . TYR A 1 284 ? -3.421 21.695 8.169 1.00 91.31 284 TYR A O 1
ATOM 2318 N N . ASP A 1 285 ? -5.433 22.308 8.951 1.00 94.56 285 ASP A N 1
ATOM 2319 C CA . ASP A 1 285 ? -5.569 23.464 8.062 1.00 94.56 285 ASP A CA 1
ATOM 2320 C C . ASP A 1 285 ? -4.576 24.579 8.390 1.00 94.56 285 ASP A C 1
ATOM 2322 O O . ASP A 1 285 ? -3.973 25.150 7.479 1.00 94.56 285 ASP A O 1
ATOM 2326 N N . LEU A 1 286 ? -4.344 24.855 9.675 1.00 96.25 286 LEU A N 1
ATOM 2327 C CA . LEU A 1 286 ? -3.313 25.801 10.107 1.00 96.25 286 LEU A CA 1
ATOM 2328 C C . LEU A 1 286 ? -1.916 25.317 9.701 1.00 96.25 286 LEU A C 1
ATOM 2330 O O . LEU A 1 286 ? -1.177 26.051 9.049 1.00 96.25 286 LEU A O 1
ATOM 2334 N N . LYS A 1 287 ? -1.592 24.043 9.958 1.00 94.94 287 LYS A N 1
ATOM 2335 C CA . LYS A 1 287 ? -0.310 23.442 9.556 1.00 94.94 287 LYS A CA 1
ATOM 2336 C C . LYS A 1 287 ? -0.089 23.485 8.039 1.00 94.94 287 LYS A C 1
ATOM 2338 O O . LYS A 1 287 ? 1.040 23.654 7.576 1.00 94.94 287 LYS A O 1
ATOM 2343 N N . ARG A 1 288 ? -1.156 23.325 7.250 1.00 95.38 288 ARG A N 1
ATOM 2344 C CA . ARG A 1 288 ? -1.120 23.434 5.784 1.00 95.38 288 ARG A CA 1
ATOM 2345 C C . ARG A 1 288 ? -0.793 24.860 5.343 1.00 95.38 288 ARG A C 1
ATOM 2347 O O . ARG A 1 288 ? 0.124 25.033 4.543 1.00 95.38 288 ARG A O 1
ATOM 2354 N N . LYS A 1 289 ? -1.467 25.859 5.922 1.00 95.88 289 LYS A N 1
ATOM 2355 C CA . LYS A 1 289 ? -1.206 27.286 5.665 1.00 95.88 289 LYS A CA 1
ATOM 2356 C C . LYS A 1 289 ? 0.222 27.687 6.046 1.00 95.88 289 LYS A C 1
ATOM 2358 O O . LYS A 1 289 ? 0.890 28.354 5.261 1.00 95.88 289 LYS A O 1
ATOM 2363 N N . ASP A 1 290 ? 0.735 27.213 7.180 1.00 94.62 290 ASP A N 1
ATOM 2364 C CA . ASP A 1 290 ? 2.119 27.477 7.605 1.00 94.62 290 ASP A CA 1
ATOM 2365 C C . ASP A 1 290 ? 3.149 26.866 6.641 1.00 94.62 290 ASP A C 1
ATOM 2367 O O . ASP A 1 290 ? 4.182 27.468 6.323 1.00 94.62 290 ASP A O 1
ATOM 2371 N N . LYS A 1 291 ? 2.862 25.667 6.120 1.00 93.38 291 LYS A N 1
ATOM 2372 C CA . LYS A 1 291 ? 3.697 25.016 5.103 1.00 93.38 291 LYS A CA 1
ATOM 2373 C C . LYS A 1 291 ? 3.697 25.789 3.780 1.00 93.38 291 LYS A C 1
ATOM 2375 O O . LYS A 1 291 ? 4.744 25.912 3.147 1.00 93.38 291 LYS A O 1
ATOM 2380 N N . GLU A 1 292 ? 2.552 26.322 3.362 1.00 93.50 292 GLU A N 1
ATOM 2381 C CA . GLU A 1 292 ? 2.445 27.179 2.174 1.00 93.50 292 GLU A CA 1
ATOM 2382 C C . GLU A 1 292 ? 3.211 28.496 2.368 1.00 93.50 292 GLU A C 1
ATOM 2384 O O . GLU A 1 292 ? 4.013 28.889 1.516 1.00 93.50 292 GLU A O 1
ATOM 2389 N N . TYR A 1 293 ? 3.050 29.137 3.526 1.00 92.81 293 TYR A N 1
ATOM 2390 C CA . TYR A 1 293 ? 3.746 30.378 3.861 1.00 92.81 293 TYR A CA 1
ATOM 2391 C C . TYR A 1 293 ? 5.274 30.199 3.877 1.00 92.81 293 TYR A C 1
ATOM 2393 O O . TYR A 1 293 ? 6.006 30.951 3.233 1.00 92.81 293 TYR A O 1
ATOM 2401 N N . SER A 1 294 ? 5.775 29.145 4.526 1.00 87.44 294 SER A N 1
ATOM 2402 C CA . SER A 1 294 ? 7.215 28.838 4.553 1.00 87.44 294 SER A CA 1
ATOM 2403 C C . SER A 1 294 ? 7.776 28.423 3.185 1.00 87.44 294 SER A C 1
ATOM 2405 O O . SER A 1 294 ? 8.903 28.785 2.839 1.00 87.44 294 SER A O 1
ATOM 2407 N N . GLY A 1 295 ? 6.991 27.713 2.369 1.00 81.38 295 GLY A N 1
ATOM 2408 C CA . GLY A 1 295 ? 7.367 27.361 0.998 1.00 81.38 295 GLY A CA 1
ATOM 2409 C C . GLY A 1 295 ? 7.503 28.582 0.082 1.00 81.38 295 GLY A C 1
ATOM 2410 O O . GLY A 1 295 ? 8.450 28.666 -0.701 1.00 81.38 295 GLY A O 1
ATOM 2411 N N . THR A 1 296 ? 6.594 29.553 0.202 1.00 77.19 296 THR A N 1
ATOM 2412 C CA . THR A 1 296 ? 6.632 30.787 -0.603 1.00 77.19 296 THR A CA 1
ATOM 2413 C C . THR A 1 296 ? 7.779 31.720 -0.211 1.00 77.19 296 THR A C 1
ATOM 2415 O O . THR A 1 296 ? 8.436 32.264 -1.099 1.00 77.19 296 THR A O 1
ATOM 2418 N N . GLN A 1 297 ? 8.101 31.848 1.083 1.00 70.19 297 GLN A N 1
ATOM 2419 C CA . GLN A 1 297 ? 9.238 32.668 1.523 1.00 70.19 297 GLN A CA 1
ATOM 2420 C C . GLN A 1 297 ? 10.595 32.123 1.057 1.00 70.19 297 GLN A C 1
ATOM 2422 O O . GLN A 1 297 ? 11.454 32.899 0.639 1.00 70.19 297 GLN A O 1
ATOM 2427 N N . ASN A 1 298 ? 10.784 30.800 1.039 1.00 60.19 298 ASN A N 1
ATOM 2428 C CA . ASN A 1 298 ? 12.025 30.208 0.527 1.00 60.19 298 ASN A CA 1
ATOM 2429 C C . ASN A 1 298 ? 12.213 30.434 -0.980 1.00 60.19 298 ASN A C 1
ATOM 2431 O O . ASN A 1 298 ? 13.343 30.579 -1.441 1.00 60.19 298 ASN A O 1
ATOM 2435 N N . ASN A 1 299 ? 11.131 30.526 -1.755 1.00 58.03 299 ASN A N 1
ATOM 2436 C CA . ASN A 1 299 ? 11.229 30.794 -3.191 1.00 58.03 299 ASN A CA 1
ATOM 2437 C C . ASN A 1 299 ? 11.623 32.256 -3.486 1.00 58.03 299 ASN A C 1
ATOM 2439 O O . ASN A 1 299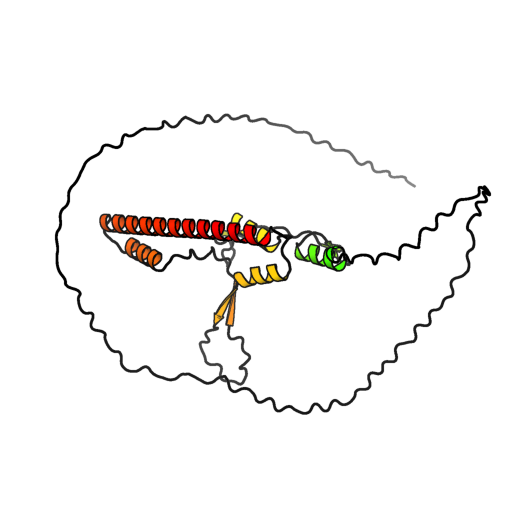 ? 12.289 32.537 -4.479 1.00 58.03 299 ASN A O 1
ATOM 2443 N N . TYR A 1 300 ? 11.289 33.185 -2.583 1.00 55.62 300 TYR A N 1
ATOM 2444 C CA . TYR A 1 300 ? 11.701 34.588 -2.685 1.00 55.62 300 TYR A CA 1
ATOM 2445 C C . TYR A 1 300 ? 13.194 34.803 -2.380 1.00 55.62 300 TYR A C 1
ATOM 2447 O O . TYR A 1 300 ? 13.787 35.760 -2.872 1.00 55.62 300 TYR A O 1
ATOM 2455 N N . TYR A 1 301 ? 13.821 33.909 -1.606 1.00 51.44 301 TYR A N 1
ATOM 2456 C CA . TYR A 1 301 ? 15.227 34.041 -1.204 1.00 51.44 301 TYR A CA 1
ATOM 2457 C C . TYR A 1 301 ? 16.226 33.427 -2.207 1.00 51.44 301 TYR A C 1
ATOM 2459 O O . TYR A 1 301 ? 17.378 33.845 -2.251 1.00 51.44 301 TYR A O 1
ATOM 2467 N N . TYR A 1 302 ? 15.796 32.486 -3.057 1.00 55.69 302 TYR A N 1
ATOM 2468 C CA . TYR A 1 302 ? 16.656 31.830 -4.062 1.00 55.69 302 TYR A CA 1
ATOM 2469 C C . TYR A 1 302 ? 16.370 32.249 -5.520 1.00 55.69 302 TYR A C 1
ATOM 2471 O O . TYR A 1 302 ? 16.980 31.710 -6.440 1.00 55.69 302 TYR A O 1
ATOM 2479 N N . GLY A 1 303 ? 15.468 33.212 -5.746 1.00 52.78 303 GLY A N 1
ATOM 2480 C CA . GLY A 1 303 ? 15.085 33.713 -7.077 1.00 52.78 303 GLY A CA 1
ATOM 2481 C C . GLY A 1 303 ? 15.800 34.988 -7.554 1.00 52.78 303 GLY A C 1
ATOM 2482 O O . GLY A 1 303 ? 15.460 35.507 -8.614 1.00 52.78 303 GLY A O 1
ATOM 2483 N N . LEU A 1 304 ? 16.7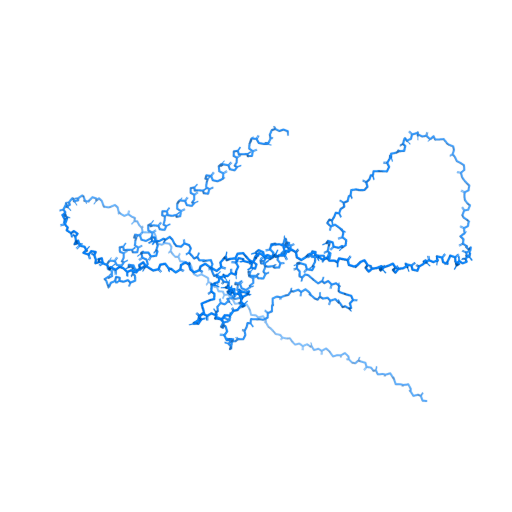68 35.511 -6.794 1.00 51.50 304 LEU A N 1
ATOM 2484 C CA . LEU A 1 304 ? 17.604 36.659 -7.172 1.00 51.50 304 LEU A CA 1
ATOM 2485 C C . LEU A 1 304 ? 19.051 36.194 -7.395 1.00 51.50 304 LEU A C 1
ATOM 2487 O O . LEU A 1 304 ? 19.908 36.365 -6.529 1.00 51.50 304 LEU A O 1
ATOM 2491 N N . SER A 1 305 ? 19.322 35.559 -8.536 1.00 44.59 305 SER A N 1
ATOM 2492 C CA . SER A 1 305 ? 20.672 35.319 -9.078 1.00 44.59 305 SER A CA 1
ATOM 2493 C C . SER A 1 305 ? 20.609 35.097 -10.583 1.00 44.59 305 SER A C 1
ATOM 2495 O O . SER A 1 305 ? 19.820 34.224 -11.007 1.00 44.59 305 SER A O 1
#

Organism: NCBI:txid3402493

Solvent-accessible surface area (backbone atoms only — not comparable to full-atom values): 21318 Å² total; per-residue (Å²): 141,83,90,82,84,86,82,85,82,84,82,87,82,87,86,83,88,81,92,81,90,78,90,80,88,81,84,86,80,81,84,82,85,79,84,86,78,89,80,82,88,81,92,80,90,78,91,80,81,88,83,82,81,83,77,78,80,78,83,78,84,81,86,86,68,91,76,83,74,78,83,74,73,76,78,79,74,76,78,71,78,74,79,74,75,85,76,83,78,78,75,73,75,77,81,79,75,80,80,84,79,77,78,92,76,89,85,78,89,84,80,85,77,90,75,91,80,82,86,81,85,78,84,69,73,81,76,70,82,73,77,78,80,84,59,66,74,75,33,68,68,48,44,50,52,47,39,61,55,30,33,45,62,42,80,49,101,89,48,74,43,72,51,71,72,88,74,81,78,61,57,89,85,39,93,82,40,48,52,80,77,47,49,74,64,59,52,52,48,54,47,51,68,61,40,31,78,87,47,50,74,66,52,44,50,50,56,51,53,77,32,48,50,77,42,73,60,85,64,97,59,84,78,89,63,96,67,76,86,55,80,59,57,45,78,47,80,50,89,69,71,75,73,78,84,62,52,73,67,55,54,53,40,55,51,50,45,68,70,44,87,48,72,68,60,29,51,53,48,46,52,54,46,52,50,52,52,54,53,53,52,50,51,54,52,50,55,50,50,53,50,52,54,56,53,54,55,55,53,67,72,73,68,81,126

pLDDT: mean 72.42, std 20.54, range [40.59, 98.06]

Foldseek 3Di:
DDDDDDDDDDDDDDDDDDDDDDDDDDDDDDDDDDDDDDDDDDDDDDDDDDDDDPDPDDDDDDDPDDPPPPPPPPPPPPPPPPPPPPPPPPPPDPPPPPPPDDDDDDDDDDDDDDDDDDDDDDPPPPPPPDPDDDDPCPPPVNVVLLCVQLQDWDDDPPGIDHRDDQDDFDDCPDPVNRPVVADPVNSVVLNCLLNPSPDDPVSNVVSQVVQKDKAADDDPDDDPDDPPVDDGIDIDGDPDPPPPPQDPVLVVLVVQLVPDPDPVSNVVSVVVNVVVVVVVVVVVVVVVVVVVVVVVVVCVVPVPD

Sequence (305 aa):
MGILKEQKSTSQNNDLHSNITGNNDVPENHIFVATINELENNELNSETSETTPVLKLIELPGIEKDFEADCRKPYEYEKKKNYFEDSDDSIRDPIYENSSDDEETETRPRNTNSGDNKYQKEVTTPKGKKKRRKQEANWKINVQKHIVTSGEEHPAKIKILRAKELGNPCKEGCYLKCFQNINAETRSSIYSMFWNSLNDVNRKRQYVASHVKTELIIRRRSRSGLRCDAKNHTRQYDFESPDNDTCDSCDSFLIKIHDAEFSEEKSKLQEEYDKHLAEASKGYDLKRKDKEYSGTQNNYYYGLS